Protein AF-A0ABC8XY54-F1 (afdb_monomer)

Foldseek 3Di:
DDDDDDPPPPPPDDPDQAEEEEEVCVDPLNLLLVLVQLVVVNYQYEYEYQDQDDDADDDPSSVSVVVCCVVVSYDYDNADPVDPVSVCVSCVRHPYYHYDDDPDPVVDDPPDDQAEQEAPQQAKAFDAFSVLVSLLVVLLCVLCVDPVLCVLPPPDDADGTQVDIDRPNVLSVLLCVLLVHDRHDYHYDHNVPLQVVQVVLVVVCVVCVVVVDDRDPHRHNVVSVVSPHHHDDDRVCSCVSRVRHRDAHPNNSSNVVSVVVVVVVVVVVVVVD

Nearest PDB structures (foldseek):
  3qvo-assembly1_A  TM=8.429E-01  e=2.919E-03  Shigella flexneri 2a str. 2457T
  3klp-assembly1_X-2  TM=6.939E-01  e=6.408E-03  Homo sapiens
  3qp9-assembly4_D  TM=6.831E-01  e=3.702E-02  Streptomyces venezuelae
  3qp9-assembly3_C  TM=3.274E-01  e=2.424E-02  Streptomyces venezuelae
  4efk-assembly2_A-2  TM=2.075E-01  e=1.400E-01  Mycobacterium tuberculosis

Secondary structure (DSSP, 8-state):
------------PPPP-EEEEEETTTSHHHHHHHHHHHHHSSEEEEEEESSSS----SSHHHHHHHHHHHTTSEEEEE--TT-HHHHHHHTTT-SEEEE-----GGGS-----SSEEETTS--EE----HHHHHHHHHHHHHHHTSHHHHHHHTT-------S--EEHHHHHHHHHHHTT------EEE-HHHHHHHHHHHHHHHHHHGGGTPPPPSTT-HHHHHHHHS-B----HHHHHHH-----S-HHHHHHHHHHHHHHHHHHHHHHT-

pLDDT: mean 83.04, std 16.7, range [32.28, 97.62]

Solvent-accessible surface area (backbone atoms only — not comparable to full-atom values): 16154 Å² total; per-residue (Å²): 143,82,90,79,86,82,82,82,74,78,76,79,69,76,77,77,83,39,32,30,34,31,33,28,26,83,41,84,63,32,38,55,38,53,39,52,44,53,71,67,69,62,39,30,40,35,40,23,26,70,54,88,63,91,82,79,64,93,52,71,56,38,51,54,47,52,54,25,47,74,73,61,44,26,45,82,44,63,32,49,84,90,37,66,70,43,39,54,64,70,47,64,86,45,78,43,76,49,84,57,59,69,83,77,73,78,86,56,84,84,80,80,79,84,68,64,39,54,32,90,65,75,26,35,30,60,61,62,46,64,66,41,53,38,48,45,52,52,28,46,51,59,30,52,73,34,75,69,36,25,74,74,46,59,98,61,89,76,47,83,56,51,86,62,71,38,42,51,61,59,52,56,46,54,55,36,49,76,71,70,45,76,86,71,72,87,45,66,42,51,52,84,60,54,51,59,50,12,49,52,48,50,50,53,38,66,68,40,39,84,74,74,51,78,77,71,82,78,48,34,58,67,50,57,48,63,64,53,46,68,53,71,79,76,35,61,65,29,35,78,66,36,65,46,71,63,81,62,55,71,70,61,44,48,52,54,49,50,53,51,49,52,54,51,54,55,48,56,66,60,75,76,108

Mean predicted aligned error: 9.67 Å

Sequence (273 aa):
MGSQRDDGSVVGGRPETRWCAVTGARGFMARHLVAALLRSGEWRVRVTDLAPAIVLGPGENEALLDDALRDGRAVYASVDICNLDQVTKGFEGVDVVFHTAAADPGKNNFKLHYKFIVGNGKNCDDFVYVENVVHGHIYANRTLSTMEGAKKSGGKAYFITNMEPMNMWDFTHMVQEELGYKRPFKIRIPLLIIKPVSYLVEWGYKVLYRYGIYQPQLLTPARVKYTTLNRTFSCNRAIEELGYKPTVPIMDGLKTTVESYIRLKNKVFLTER

Radius of gyration: 24.13 Å; Cα contacts (8 Å, |Δi|>4): 350; chains: 1; bounding box: 52×51×102 Å

Structure (mmCIF, N/CA/C/O backbone):
data_AF-A0ABC8XY54-F1
#
_entry.id   AF-A0ABC8XY54-F1
#
loop_
_atom_site.group_PDB
_atom_site.id
_atom_site.type_symbol
_atom_site.label_atom_id
_atom_site.label_alt_id
_atom_site.label_comp_id
_atom_site.label_asym_id
_atom_site.label_entity_id
_atom_site.label_seq_id
_atom_site.pdbx_PDB_ins_code
_atom_site.Cartn_x
_atom_site.Cartn_y
_atom_site.Cartn_z
_atom_site.occupancy
_atom_site.B_iso_or_equiv
_atom_site.auth_seq_id
_atom_site.auth_comp_id
_atom_site.auth_asym_id
_atom_site.auth_atom_id
_atom_site.pdbx_PDB_model_num
ATOM 1 N N . MET A 1 1 ? -6.842 14.067 64.815 1.00 41.16 1 MET A N 1
ATOM 2 C CA . MET A 1 1 ? -6.951 12.657 64.386 1.00 41.16 1 MET A CA 1
ATOM 3 C C . MET A 1 1 ? -8.258 12.505 63.633 1.00 41.16 1 MET A C 1
ATOM 5 O O . MET A 1 1 ? -9.307 12.467 64.255 1.00 41.16 1 MET A O 1
ATOM 9 N N . GLY A 1 2 ? -8.195 12.525 62.307 1.00 32.28 2 GLY A N 1
ATOM 10 C CA . GLY A 1 2 ? -9.342 12.335 61.424 1.00 32.28 2 GLY A CA 1
ATOM 11 C C . GLY A 1 2 ? -8.815 11.679 60.161 1.00 32.28 2 GLY A C 1
ATOM 12 O O . GLY A 1 2 ? -8.154 12.326 59.359 1.00 32.28 2 GLY A O 1
ATOM 13 N N . SER A 1 3 ? -8.986 10.365 60.083 1.00 40.97 3 SER A N 1
ATOM 14 C CA . SER A 1 3 ? -8.616 9.542 58.941 1.00 40.97 3 SER A CA 1
ATOM 15 C C . SER A 1 3 ? -9.720 9.651 57.895 1.00 40.97 3 SER A C 1
ATOM 17 O O . SER A 1 3 ? -10.856 9.287 58.178 1.00 40.97 3 SER A O 1
ATOM 19 N N . GLN A 1 4 ? -9.376 10.108 56.694 1.00 35.12 4 GLN A N 1
ATOM 20 C CA . GLN A 1 4 ? -10.126 9.802 55.480 1.00 35.12 4 GLN A CA 1
ATOM 21 C C . GLN A 1 4 ? -9.122 9.309 54.441 1.00 35.12 4 GLN A C 1
ATOM 23 O O . GLN A 1 4 ? -8.235 10.038 54.002 1.00 35.12 4 GLN A O 1
ATOM 28 N N . ARG A 1 5 ? -9.214 8.008 54.163 1.00 38.91 5 ARG A N 1
ATOM 29 C CA . ARG A 1 5 ? -8.672 7.372 52.970 1.00 38.91 5 ARG A CA 1
ATOM 30 C C . ARG A 1 5 ? -9.760 7.518 51.912 1.00 38.91 5 ARG A C 1
ATOM 32 O O . ARG A 1 5 ? -10.863 7.047 52.159 1.00 38.91 5 ARG A O 1
ATOM 39 N N . ASP A 1 6 ? -9.436 8.147 50.794 1.00 34.12 6 ASP A N 1
ATOM 40 C CA . ASP A 1 6 ? -10.184 8.000 49.546 1.00 34.12 6 ASP A CA 1
ATOM 41 C C . ASP A 1 6 ? -9.225 7.341 48.553 1.00 34.12 6 ASP A C 1
ATOM 43 O O . ASP A 1 6 ? -8.332 7.980 47.990 1.00 34.12 6 ASP A O 1
ATOM 47 N N . ASP A 1 7 ? -9.351 6.023 48.414 1.00 33.59 7 ASP A N 1
ATOM 48 C CA . ASP A 1 7 ? -8.690 5.228 47.390 1.00 33.59 7 ASP A CA 1
ATOM 49 C C . ASP A 1 7 ? -9.578 5.176 46.142 1.00 33.59 7 ASP A C 1
ATOM 51 O O . ASP A 1 7 ? -10.237 4.190 45.821 1.00 33.59 7 ASP A O 1
ATOM 55 N N . GLY A 1 8 ? -9.559 6.263 45.373 1.00 32.34 8 GLY A N 1
ATOM 56 C CA . GLY A 1 8 ? -10.095 6.278 44.013 1.00 32.34 8 GLY A CA 1
ATOM 57 C C . GLY A 1 8 ? -9.268 5.388 43.081 1.00 32.34 8 GLY A C 1
ATOM 58 O O . GLY A 1 8 ? -8.504 5.880 42.252 1.00 32.34 8 GLY A O 1
ATOM 59 N N . SER A 1 9 ? -9.395 4.070 43.226 1.00 32.28 9 SER A N 1
ATOM 60 C CA . SER A 1 9 ? -8.892 3.088 42.276 1.00 32.28 9 SER A CA 1
ATOM 61 C C . SER A 1 9 ? -9.710 3.205 40.989 1.00 32.28 9 SER A C 1
ATOM 63 O O . SER A 1 9 ? -10.831 2.717 40.865 1.00 32.28 9 SER A O 1
ATOM 65 N N . VAL A 1 10 ? -9.146 3.912 40.011 1.00 37.28 10 VAL A N 1
ATOM 66 C CA . VAL A 1 10 ? -9.627 3.899 38.630 1.00 37.28 10 VAL A CA 1
ATOM 67 C C . VAL A 1 10 ? -9.439 2.475 38.117 1.00 37.28 10 VAL A C 1
ATOM 69 O O . VAL A 1 10 ? -8.347 2.073 37.716 1.00 37.28 10 VAL A O 1
ATOM 72 N N . VAL A 1 11 ? -10.508 1.685 38.186 1.00 39.94 11 VAL A N 1
ATOM 73 C CA . VAL A 1 11 ? -10.598 0.378 37.541 1.00 39.94 11 VAL A CA 1
ATOM 74 C C . VAL A 1 11 ? -10.454 0.623 36.042 1.00 39.94 11 VAL A C 1
ATOM 76 O O . VAL A 1 11 ? -11.380 1.088 35.379 1.00 39.94 11 VAL A O 1
ATOM 79 N N . GLY A 1 12 ? -9.258 0.356 35.517 1.00 39.31 12 GLY A N 1
ATOM 80 C CA . GLY A 1 12 ? -8.984 0.336 34.088 1.00 39.31 12 GLY A CA 1
ATOM 81 C C . GLY A 1 12 ? -9.813 -0.761 33.430 1.00 39.31 12 GLY A C 1
ATOM 82 O O . GLY A 1 12 ? -9.381 -1.910 33.349 1.00 39.31 12 GLY A O 1
ATOM 83 N N . GLY A 1 13 ? -11.021 -0.411 32.984 1.00 35.88 13 GLY A N 1
ATOM 84 C CA . GLY A 1 13 ? -11.799 -1.247 32.083 1.00 35.88 13 GLY A CA 1
ATOM 85 C C . GLY A 1 13 ? -10.955 -1.546 30.849 1.00 35.88 13 GLY A C 1
ATOM 86 O O . GLY A 1 13 ? -10.335 -0.642 30.284 1.00 35.88 13 GLY A O 1
ATOM 87 N N . ARG A 1 14 ? -10.891 -2.821 30.443 1.00 44.47 14 ARG A N 1
ATOM 88 C CA . ARG A 1 14 ? -10.336 -3.175 29.131 1.00 44.47 14 ARG A CA 1
ATOM 89 C C . ARG A 1 14 ? -11.038 -2.294 28.091 1.00 44.47 14 ARG A C 1
ATOM 91 O O . ARG A 1 14 ? -12.268 -2.248 28.135 1.00 44.47 14 ARG A O 1
ATOM 98 N N . PRO A 1 15 ? -10.307 -1.598 27.203 1.00 54.59 15 PRO A N 1
ATOM 99 C CA . PRO A 1 15 ? -10.948 -0.812 26.159 1.00 54.59 15 PRO A CA 1
ATOM 100 C C . PRO A 1 15 ? -11.929 -1.710 25.400 1.00 54.59 15 PRO A C 1
ATOM 102 O O . PRO A 1 15 ? -11.600 -2.860 25.086 1.00 54.59 15 PRO A O 1
ATOM 105 N N . GLU A 1 16 ? -13.148 -1.209 25.177 1.00 64.25 16 GLU A N 1
ATOM 106 C CA . GLU A 1 16 ? -14.155 -1.914 24.387 1.00 64.25 16 GLU A CA 1
ATOM 107 C C . GLU A 1 16 ? -13.534 -2.351 23.062 1.00 64.25 16 GLU A C 1
ATOM 109 O O . GLU A 1 16 ? -12.797 -1.605 22.415 1.00 64.25 16 GLU A O 1
ATOM 114 N N . THR A 1 17 ? -13.764 -3.607 22.691 1.00 72.81 17 THR A N 1
ATOM 115 C CA . THR A 1 17 ? -13.124 -4.174 21.511 1.00 72.81 17 THR A CA 1
ATOM 116 C C . THR A 1 17 ? -13.727 -3.555 20.254 1.00 72.81 17 THR A C 1
ATOM 118 O O . THR A 1 17 ? -14.899 -3.786 19.965 1.00 72.81 17 THR A O 1
ATOM 121 N N . ARG A 1 18 ? -12.926 -2.791 19.504 1.00 91.81 18 ARG A N 1
ATOM 122 C CA . ARG A 1 18 ? -13.369 -2.063 18.308 1.00 91.81 18 ARG A CA 1
ATOM 123 C C . ARG A 1 18 ? -13.281 -2.935 17.063 1.00 91.81 18 ARG A C 1
ATOM 125 O O . ARG A 1 18 ? -12.351 -3.736 16.919 1.00 91.81 18 ARG A O 1
ATOM 132 N N . TRP A 1 19 ? -14.227 -2.763 16.148 1.00 96.00 19 TRP A N 1
ATOM 133 C CA . TRP A 1 19 ? -14.242 -3.472 14.871 1.00 96.00 19 TRP A CA 1
ATOM 134 C C . TRP A 1 19 ? -13.784 -2.551 13.749 1.00 96.00 19 TRP A C 1
ATOM 136 O O . TRP A 1 19 ? -14.306 -1.453 13.575 1.00 96.00 19 TRP A O 1
ATOM 146 N N . CYS A 1 20 ? -12.846 -3.019 12.930 1.00 97.12 20 CYS A N 1
ATOM 147 C CA . CYS A 1 20 ? -12.530 -2.384 11.657 1.00 97.12 20 CYS A CA 1
ATOM 148 C C . CYS A 1 20 ? -12.846 -3.318 10.490 1.00 97.12 20 CYS A C 1
ATOM 150 O O . CYS A 1 20 ? -12.769 -4.538 10.622 1.00 97.12 20 CYS A O 1
ATOM 152 N N . ALA A 1 21 ? -13.185 -2.754 9.335 1.00 97.44 21 ALA A N 1
ATOM 153 C CA . ALA A 1 21 ? -13.269 -3.489 8.081 1.00 97.44 21 ALA A CA 1
ATOM 154 C C . ALA A 1 21 ? -12.102 -3.103 7.177 1.00 97.44 21 ALA A C 1
ATOM 156 O O . ALA A 1 21 ? -11.765 -1.928 7.050 1.00 97.44 21 ALA A O 1
ATOM 157 N N . VAL A 1 22 ? -11.507 -4.087 6.511 1.00 97.62 22 VAL A N 1
ATOM 158 C CA . VAL A 1 22 ? -10.520 -3.861 5.450 1.00 97.62 22 VAL A CA 1
ATOM 159 C C . VAL A 1 22 ? -11.128 -4.368 4.150 1.00 97.62 22 VAL A C 1
ATOM 161 O O . VAL A 1 22 ? -11.528 -5.528 4.082 1.00 97.62 22 VAL A O 1
ATOM 164 N N . THR A 1 23 ? -11.227 -3.515 3.130 1.00 95.81 23 THR A N 1
ATOM 165 C CA . THR A 1 23 ? -11.743 -3.904 1.797 1.00 95.81 23 THR A CA 1
ATOM 166 C C . THR A 1 23 ? -10.609 -4.264 0.858 1.00 95.81 23 THR A C 1
ATOM 168 O O . THR A 1 23 ? -9.557 -3.628 0.909 1.00 95.81 23 THR A O 1
ATOM 171 N N . GLY A 1 24 ? -10.808 -5.272 0.004 1.00 90.56 24 GLY A N 1
ATOM 172 C CA . GLY A 1 24 ? -9.721 -5.837 -0.802 1.00 90.56 24 GLY A CA 1
ATOM 173 C C . GLY A 1 24 ? -8.639 -6.452 0.081 1.00 90.56 24 GLY A C 1
ATOM 174 O O . GLY A 1 24 ? -7.453 -6.393 -0.246 1.00 90.56 24 GLY A O 1
ATOM 175 N N . ALA A 1 25 ? -9.043 -6.976 1.243 1.00 92.19 25 ALA A N 1
ATOM 176 C CA . ALA A 1 25 ? -8.159 -7.378 2.330 1.00 92.19 25 ALA A CA 1
ATOM 177 C C . ALA A 1 25 ? -7.159 -8.481 1.951 1.00 92.19 25 ALA A C 1
ATOM 179 O O . ALA A 1 25 ? -6.172 -8.691 2.660 1.00 92.19 25 ALA A O 1
ATOM 180 N N . ARG A 1 26 ? -7.385 -9.186 0.837 1.00 90.94 26 ARG A N 1
ATOM 181 C CA . ARG A 1 26 ? -6.488 -10.230 0.322 1.00 90.94 26 ARG A CA 1
ATOM 182 C C . ARG A 1 26 ? -5.465 -9.712 -0.690 1.00 90.94 26 ARG A C 1
ATOM 184 O O . ARG A 1 26 ? -4.558 -10.455 -1.084 1.00 90.94 26 ARG A O 1
ATOM 191 N N . GLY A 1 27 ? -5.544 -8.431 -1.052 1.00 87.25 27 GLY A N 1
ATOM 192 C CA . GLY A 1 27 ? -4.545 -7.742 -1.862 1.00 87.25 27 GLY A CA 1
ATOM 193 C C . GLY A 1 27 ? -3.140 -7.766 -1.245 1.00 87.25 27 GLY A C 1
ATOM 194 O O . GLY A 1 27 ? -2.942 -8.090 -0.069 1.00 87.25 27 GLY A O 1
ATOM 195 N N . PHE A 1 28 ? -2.136 -7.421 -2.057 1.00 87.69 28 PHE A N 1
ATOM 196 C CA . PHE A 1 28 ? -0.731 -7.442 -1.635 1.00 87.69 28 PHE A CA 1
ATOM 197 C C . PHE A 1 28 ? -0.466 -6.535 -0.430 1.00 87.69 28 PHE A C 1
ATOM 199 O O . PHE A 1 28 ? 0.067 -7.005 0.560 1.00 87.69 28 PHE A O 1
ATOM 206 N N . MET A 1 29 ? -0.856 -5.259 -0.475 1.00 90.69 29 MET A N 1
ATOM 207 C CA . MET A 1 29 ? -0.645 -4.342 0.655 1.00 90.69 29 MET A CA 1
ATOM 208 C C . MET A 1 29 ? -1.611 -4.634 1.811 1.00 90.69 29 MET A C 1
ATOM 210 O O . MET A 1 29 ? -1.218 -4.647 2.977 1.00 90.69 29 MET A O 1
ATOM 214 N N . ALA A 1 30 ? -2.862 -4.951 1.478 1.00 92.75 30 ALA A N 1
ATOM 215 C CA . ALA A 1 30 ? -3.942 -5.113 2.440 1.00 92.75 30 ALA A CA 1
ATOM 216 C C . ALA A 1 30 ? -3.697 -6.238 3.459 1.00 92.75 30 ALA A C 1
ATOM 218 O O . ALA A 1 30 ? -3.995 -6.065 4.637 1.00 92.75 30 ALA A O 1
ATOM 219 N N . ARG A 1 31 ? -3.069 -7.354 3.061 1.00 93.00 31 ARG A N 1
ATOM 220 C CA . ARG A 1 31 ? -2.717 -8.433 4.006 1.00 93.00 31 ARG A CA 1
ATOM 221 C C . ARG A 1 31 ? -1.720 -7.987 5.081 1.00 93.00 31 ARG A C 1
ATOM 223 O O . ARG A 1 31 ? -1.791 -8.461 6.211 1.00 93.00 31 ARG A O 1
ATOM 230 N N . HIS A 1 32 ? -0.801 -7.074 4.746 1.00 94.88 32 HIS A N 1
ATOM 231 C CA . HIS A 1 32 ? 0.129 -6.503 5.724 1.00 94.88 32 HIS A CA 1
ATOM 232 C C . HIS A 1 32 ? -0.609 -5.547 6.665 1.00 94.88 32 HIS A C 1
ATOM 234 O O . HIS A 1 32 ? -0.333 -5.551 7.862 1.00 94.88 32 HIS A O 1
ATOM 240 N N . LEU A 1 33 ? -1.586 -4.791 6.149 1.00 96.69 33 LEU A N 1
ATOM 241 C CA . LEU A 1 33 ? -2.450 -3.943 6.970 1.00 96.69 33 LEU A CA 1
ATOM 242 C C . LEU A 1 33 ? -3.289 -4.772 7.952 1.00 96.69 33 LEU A C 1
ATOM 244 O O . LEU A 1 33 ? -3.280 -4.483 9.143 1.00 96.69 33 LEU A O 1
ATOM 248 N N . VAL A 1 34 ? -3.947 -5.838 7.483 1.00 96.88 34 VAL A N 1
ATOM 249 C CA . VAL A 1 34 ? -4.706 -6.771 8.338 1.00 96.88 34 VAL A CA 1
ATOM 250 C C . VAL A 1 34 ? -3.809 -7.364 9.423 1.00 96.88 34 VAL A C 1
ATOM 252 O O . VAL A 1 34 ? -4.175 -7.343 10.595 1.00 96.88 34 VAL A O 1
ATOM 255 N N . ALA A 1 35 ? -2.613 -7.840 9.061 1.00 96.19 35 ALA A N 1
ATOM 256 C CA . ALA A 1 35 ? -1.665 -8.383 10.029 1.00 96.19 35 ALA A CA 1
ATOM 257 C C . ALA A 1 35 ? -1.243 -7.340 11.078 1.00 96.19 35 ALA A C 1
ATOM 259 O O . ALA A 1 35 ? -1.184 -7.659 12.263 1.00 96.19 35 ALA A O 1
ATOM 260 N N . ALA A 1 36 ? -0.983 -6.095 10.672 1.00 95.94 36 ALA A N 1
ATOM 261 C CA . ALA A 1 36 ? -0.617 -5.025 11.597 1.00 95.94 36 ALA A CA 1
ATOM 262 C C . ALA A 1 36 ? -1.769 -4.642 12.545 1.00 95.94 36 ALA A C 1
ATOM 264 O O . ALA A 1 36 ? -1.536 -4.473 13.741 1.00 95.94 36 ALA A O 1
ATOM 265 N N . LEU A 1 37 ? -3.007 -4.577 12.040 1.00 96.38 37 LEU A N 1
ATOM 266 C CA . LEU A 1 37 ? -4.207 -4.322 12.848 1.00 96.38 37 LEU A CA 1
ATOM 267 C C . LEU A 1 37 ? -4.463 -5.446 13.864 1.00 96.38 37 LEU A C 1
ATOM 269 O O . LEU A 1 37 ? -4.787 -5.170 15.013 1.00 96.38 37 LEU A O 1
ATOM 273 N N . LEU A 1 38 ? -4.266 -6.708 13.472 1.00 96.00 38 LEU A N 1
ATOM 274 C CA . LEU A 1 38 ? -4.388 -7.850 14.385 1.00 96.00 38 LEU A CA 1
ATOM 275 C C . LEU A 1 38 ? -3.279 -7.867 15.445 1.00 96.00 38 LEU A C 1
ATOM 277 O O . LEU A 1 38 ? -3.548 -8.182 16.603 1.00 96.00 38 LEU A O 1
ATOM 281 N N . ARG A 1 39 ? -2.038 -7.528 15.067 1.00 95.00 39 ARG A N 1
ATOM 282 C CA . ARG A 1 39 ? -0.891 -7.471 15.991 1.00 95.00 39 ARG A CA 1
ATOM 283 C C . ARG A 1 39 ? -1.009 -6.360 17.025 1.00 95.00 39 ARG A C 1
ATOM 285 O O . ARG A 1 39 ? -0.456 -6.518 18.107 1.00 95.00 39 ARG A O 1
ATOM 292 N N . SER A 1 40 ? -1.701 -5.259 16.721 1.00 92.94 40 SER A N 1
ATOM 293 C CA . SER A 1 40 ? -1.880 -4.188 17.708 1.00 92.94 40 SER A CA 1
ATOM 294 C C . SER A 1 40 ? -2.741 -4.628 18.895 1.00 92.94 40 SER A C 1
ATOM 296 O O . SER A 1 40 ? -2.634 -4.046 19.968 1.00 92.94 40 SER A O 1
ATOM 298 N N . GLY A 1 41 ? -3.597 -5.642 18.712 1.00 91.62 41 GLY A N 1
ATOM 299 C CA . GLY A 1 41 ? -4.540 -6.112 19.730 1.00 91.62 41 GLY A CA 1
ATOM 300 C C . GLY A 1 41 ? -5.699 -5.147 20.006 1.00 91.62 41 GLY A C 1
ATOM 301 O O . GLY A 1 41 ? -6.588 -5.473 20.786 1.00 91.62 41 GLY A O 1
ATOM 302 N N . GLU A 1 42 ? -5.715 -3.980 19.358 1.00 91.00 42 GLU A N 1
ATOM 303 C CA . GLU A 1 42 ? -6.760 -2.960 19.507 1.00 91.00 42 GLU A CA 1
ATOM 304 C C . GLU A 1 42 ? -8.009 -3.281 18.675 1.00 91.00 42 GLU A C 1
ATOM 306 O O . GLU A 1 42 ? -9.107 -2.834 19.005 1.00 91.00 42 GLU A O 1
ATOM 311 N N . TRP A 1 43 ? -7.838 -4.046 17.592 1.00 95.12 43 TRP A N 1
ATOM 312 C CA . TRP A 1 43 ? -8.863 -4.265 16.578 1.00 95.12 43 TRP A CA 1
ATOM 313 C C . TRP A 1 43 ? -9.275 -5.728 16.471 1.00 95.12 43 TRP A C 1
ATOM 315 O O . TRP A 1 43 ? -8.436 -6.628 16.381 1.00 95.12 43 TRP A O 1
ATOM 325 N N . ARG A 1 44 ? -10.585 -5.946 16.347 1.00 96.75 44 ARG A N 1
ATOM 326 C CA . ARG A 1 44 ? -11.117 -7.087 15.598 1.00 96.75 44 ARG A CA 1
ATOM 327 C C . ARG A 1 44 ? -11.289 -6.688 14.139 1.00 96.75 44 ARG A C 1
ATOM 329 O O . ARG A 1 44 ? -11.732 -5.579 13.844 1.00 96.75 44 ARG A O 1
ATOM 336 N N . VAL A 1 45 ? -10.930 -7.585 13.225 1.00 97.19 45 VAL A N 1
ATOM 337 C CA . VAL A 1 45 ? -10.804 -7.252 11.801 1.00 97.19 45 VAL A CA 1
ATOM 338 C C . VAL A 1 45 ? -11.826 -8.009 10.963 1.00 97.19 45 VAL A C 1
ATOM 340 O O . VAL A 1 45 ? -11.804 -9.235 10.867 1.00 97.19 45 VAL A O 1
ATOM 343 N N . ARG A 1 46 ? -12.695 -7.272 10.278 1.00 97.00 46 ARG A N 1
ATOM 344 C CA . ARG A 1 46 ? -13.554 -7.806 9.227 1.00 97.00 46 ARG A CA 1
ATOM 345 C C . ARG A 1 46 ? -12.802 -7.773 7.897 1.00 97.00 46 ARG A C 1
ATOM 347 O O . ARG A 1 46 ? -12.562 -6.716 7.311 1.00 97.00 46 ARG A O 1
ATOM 354 N N . VAL A 1 47 ? -12.382 -8.947 7.446 1.00 96.62 47 VAL A N 1
ATOM 355 C CA . VAL A 1 47 ? -11.637 -9.158 6.203 1.00 96.62 47 VAL A CA 1
ATOM 356 C C . VAL A 1 47 ? -12.650 -9.228 5.069 1.00 96.62 47 VAL A C 1
ATOM 358 O O . VAL A 1 47 ? -13.338 -10.237 4.925 1.00 96.62 47 VAL A O 1
ATOM 361 N N . THR A 1 48 ? -12.761 -8.152 4.289 1.00 94.94 48 THR A N 1
ATOM 362 C CA . THR A 1 48 ? -13.751 -8.048 3.209 1.00 94.94 48 THR A CA 1
ATOM 363 C C . THR A 1 48 ? -13.092 -8.092 1.836 1.00 94.94 48 THR A C 1
ATOM 365 O O . THR A 1 48 ? -12.132 -7.365 1.557 1.00 94.94 48 THR A O 1
ATOM 368 N N . ASP A 1 49 ? -13.578 -8.992 0.988 1.00 91.94 49 ASP A N 1
ATOM 369 C CA . ASP A 1 49 ? -13.066 -9.216 -0.364 1.00 91.94 49 ASP A CA 1
ATOM 370 C C . ASP A 1 49 ? -14.179 -9.750 -1.281 1.00 91.94 49 ASP A C 1
ATOM 372 O O . ASP A 1 49 ? -15.234 -10.147 -0.796 1.00 91.94 49 ASP A O 1
ATOM 376 N N . LEU A 1 50 ? -13.948 -9.768 -2.595 1.00 88.19 50 LEU A N 1
ATOM 377 C CA . LEU A 1 50 ? -14.943 -10.210 -3.580 1.00 88.19 50 LEU A CA 1
ATOM 378 C C . LEU A 1 50 ? -15.073 -11.740 -3.640 1.00 88.19 50 LEU A C 1
ATOM 380 O O . LEU A 1 50 ? -16.105 -12.263 -4.054 1.00 88.19 50 LEU A O 1
ATOM 384 N N . ALA A 1 51 ? -14.010 -12.465 -3.284 1.00 86.94 51 ALA A N 1
ATOM 385 C CA . ALA A 1 51 ? -14.012 -13.921 -3.342 1.00 86.94 51 ALA A CA 1
ATOM 386 C C . ALA A 1 51 ? -15.059 -14.521 -2.375 1.00 86.94 51 ALA A C 1
ATOM 388 O O . ALA A 1 51 ? -15.241 -14.022 -1.269 1.00 86.94 51 ALA A O 1
ATOM 389 N N . PRO A 1 52 ? -15.727 -15.628 -2.747 1.00 86.50 52 PRO A N 1
ATOM 390 C CA . PRO A 1 52 ? -16.770 -16.224 -1.910 1.00 86.50 52 PRO A CA 1
ATOM 391 C C . PRO A 1 52 ? -16.214 -16.877 -0.637 1.00 86.50 52 PRO A C 1
ATOM 393 O O . PRO A 1 52 ? -16.932 -17.035 0.347 1.00 86.50 52 PRO A O 1
ATOM 396 N N . ALA A 1 53 ? -14.939 -17.268 -0.651 1.00 88.00 53 ALA A N 1
ATOM 397 C CA . ALA A 1 53 ? -14.253 -17.879 0.473 1.00 88.00 53 ALA A CA 1
ATOM 398 C C . ALA A 1 53 ? -12.804 -17.401 0.532 1.00 88.00 53 ALA A C 1
ATOM 400 O O . ALA A 1 53 ? -12.172 -17.127 -0.494 1.00 88.00 53 ALA A O 1
ATOM 401 N N . ILE A 1 54 ? -12.267 -17.343 1.749 1.00 88.06 54 ILE A N 1
ATOM 402 C CA . ILE A 1 54 ? -10.875 -16.985 1.954 1.00 88.06 54 ILE A CA 1
ATOM 403 C C . ILE A 1 54 ? -9.961 -18.146 1.564 1.00 88.06 54 ILE A C 1
ATOM 405 O O . ILE A 1 54 ? -10.129 -19.276 2.013 1.00 88.06 54 ILE A O 1
ATOM 409 N N . VAL A 1 55 ? -8.957 -17.843 0.746 1.00 85.12 55 VAL A N 1
ATOM 410 C CA . VAL A 1 55 ? -7.844 -18.751 0.469 1.00 85.12 55 VAL A CA 1
ATOM 411 C C . VAL A 1 55 ? -6.604 -18.181 1.142 1.00 85.12 55 VAL A C 1
ATOM 413 O O . VAL A 1 55 ? -6.152 -17.072 0.820 1.00 85.12 55 VAL A O 1
ATOM 416 N N . LEU A 1 56 ? -6.081 -18.927 2.111 1.00 86.06 56 LEU A N 1
ATOM 417 C CA . LEU A 1 56 ? -4.863 -18.583 2.833 1.00 86.06 56 LEU A CA 1
ATOM 418 C C . LEU A 1 56 ? -3.665 -19.226 2.138 1.00 86.06 56 LEU A C 1
ATOM 420 O O . LEU A 1 56 ? -3.677 -20.407 1.792 1.00 86.06 56 LEU A O 1
ATOM 424 N N . GLY A 1 57 ? -2.642 -18.413 1.894 1.00 78.06 57 GLY A N 1
ATOM 425 C CA . GLY A 1 57 ? -1.374 -18.875 1.343 1.00 78.06 57 GLY A CA 1
ATOM 426 C C . GLY A 1 57 ? -0.375 -19.239 2.444 1.00 78.06 57 GLY A C 1
ATOM 427 O O . GLY A 1 57 ? -0.666 -19.116 3.631 1.00 78.06 57 GLY A O 1
ATOM 428 N N . PRO A 1 58 ? 0.848 -19.642 2.076 1.00 72.69 58 PRO A N 1
ATOM 429 C CA . PRO A 1 58 ? 1.920 -19.808 3.045 1.00 72.69 58 PRO A CA 1
ATOM 430 C C . PRO A 1 58 ? 2.469 -18.445 3.501 1.00 72.69 58 PRO A C 1
ATOM 432 O O . PRO A 1 58 ? 2.752 -17.575 2.677 1.00 72.69 58 PRO A O 1
ATOM 435 N N . GLY A 1 59 ? 2.729 -18.283 4.800 1.00 77.81 59 GLY A N 1
ATOM 436 C CA . GLY A 1 59 ? 3.421 -17.110 5.347 1.00 77.81 59 GLY A CA 1
ATOM 437 C C . GLY A 1 59 ? 2.978 -16.762 6.764 1.00 77.81 59 GLY A C 1
ATOM 438 O O . GLY A 1 59 ? 1.896 -17.143 7.190 1.00 77.81 59 GLY A O 1
ATOM 439 N N . GLU A 1 60 ? 3.801 -16.010 7.492 1.00 78.81 60 GLU A N 1
ATOM 440 C CA . GLU A 1 60 ? 3.514 -15.629 8.886 1.00 78.81 60 GLU A CA 1
ATOM 441 C C . GLU A 1 60 ? 2.260 -14.762 9.016 1.00 78.81 60 GLU A C 1
ATOM 443 O O . GLU A 1 60 ? 1.454 -14.975 9.913 1.00 78.81 60 GLU A O 1
ATOM 448 N N . ASN A 1 61 ? 2.053 -13.820 8.090 1.00 86.31 61 ASN A N 1
ATOM 449 C CA . ASN A 1 61 ? 0.837 -13.002 8.066 1.00 86.31 61 ASN A CA 1
ATOM 450 C C . ASN A 1 61 ? -0.421 -13.851 7.811 1.00 86.31 61 ASN A C 1
ATOM 452 O O . ASN A 1 61 ? -1.489 -13.523 8.314 1.00 86.31 61 ASN A O 1
ATOM 456 N N . GLU A 1 62 ? -0.295 -14.935 7.042 1.00 88.38 62 GLU A N 1
ATOM 457 C CA . GLU A 1 62 ? -1.407 -15.841 6.737 1.00 88.38 62 GLU A CA 1
ATOM 458 C C . GLU A 1 62 ? -1.707 -16.765 7.919 1.00 88.38 62 GLU A C 1
ATOM 460 O O . GLU A 1 62 ? -2.871 -16.946 8.252 1.00 88.38 62 GLU A O 1
ATOM 465 N N . ALA A 1 63 ? -0.673 -17.272 8.603 1.00 89.94 63 ALA A N 1
ATOM 466 C CA . ALA A 1 63 ? -0.829 -18.039 9.840 1.00 89.94 63 ALA A CA 1
ATOM 467 C C . ALA A 1 63 ? -1.491 -17.198 10.943 1.00 89.94 63 ALA A C 1
ATOM 469 O O . ALA A 1 63 ? -2.456 -17.634 11.558 1.00 89.94 63 ALA A O 1
ATOM 470 N N . LEU A 1 64 ? -1.048 -15.946 11.114 1.00 94.12 64 LEU A N 1
ATOM 471 C CA . LEU A 1 64 ? -1.669 -15.005 12.048 1.00 94.12 64 LEU A CA 1
ATOM 472 C C . LEU A 1 64 ? -3.155 -14.775 11.738 1.00 94.12 64 LEU A C 1
ATOM 474 O O . LEU A 1 64 ? -3.964 -14.649 12.659 1.00 94.12 64 LEU A O 1
ATOM 478 N N . LEU A 1 65 ? -3.505 -14.671 10.453 1.00 94.69 65 LEU A N 1
ATOM 479 C CA . LEU A 1 65 ? -4.893 -14.510 10.042 1.00 94.69 65 LEU A CA 1
ATOM 480 C C . LEU A 1 65 ? -5.700 -15.797 10.256 1.00 94.69 65 LEU A C 1
ATOM 482 O O . LEU A 1 65 ? -6.839 -15.696 10.697 1.00 94.69 65 LEU A O 1
ATOM 486 N N . ASP A 1 66 ? -5.131 -16.977 9.994 1.00 94.75 66 ASP A N 1
ATOM 487 C CA . ASP A 1 66 ? -5.781 -18.265 10.284 1.00 94.75 66 ASP A CA 1
ATOM 488 C C . ASP A 1 66 ? -6.126 -18.380 11.773 1.00 94.75 66 ASP A C 1
ATOM 490 O O . ASP A 1 66 ? -7.278 -18.628 12.131 1.00 94.75 66 ASP A O 1
ATOM 494 N N . ASP A 1 67 ? -5.158 -18.090 12.647 1.00 94.88 67 ASP A N 1
ATOM 495 C CA . ASP A 1 67 ? -5.360 -18.089 14.097 1.00 94.88 67 ASP A CA 1
ATOM 496 C C . ASP A 1 67 ? -6.449 -17.089 14.506 1.00 94.88 67 ASP A C 1
ATOM 498 O O . ASP A 1 67 ? -7.336 -17.415 15.296 1.00 94.88 67 ASP A O 1
ATOM 502 N N . ALA A 1 68 ? -6.425 -15.883 13.925 1.00 96.06 68 ALA A N 1
ATOM 503 C CA . ALA A 1 68 ? -7.418 -14.847 14.195 1.00 96.06 68 ALA A CA 1
ATOM 504 C C . ALA A 1 68 ? -8.830 -15.220 13.719 1.00 96.06 68 ALA A C 1
ATOM 506 O O . ALA A 1 68 ? -9.818 -14.819 14.332 1.00 96.06 68 ALA A O 1
ATOM 507 N N . LEU A 1 69 ? -8.953 -15.966 12.620 1.00 96.19 69 LEU A N 1
ATOM 508 C CA . LEU A 1 69 ? -10.242 -16.464 12.140 1.00 96.19 69 LEU A CA 1
ATOM 509 C C . LEU A 1 69 ? -10.790 -17.554 13.068 1.00 96.19 69 LEU A C 1
ATOM 511 O O . LEU A 1 69 ? -11.990 -17.582 13.333 1.00 96.19 69 LEU A O 1
ATOM 515 N N . ARG A 1 70 ? -9.919 -18.423 13.597 1.00 95.56 70 ARG A N 1
ATOM 516 C CA . ARG A 1 70 ? -10.302 -19.505 14.521 1.00 95.56 70 ARG A CA 1
ATOM 517 C C . ARG A 1 70 ? -10.739 -18.992 15.890 1.00 95.56 70 ARG A C 1
ATOM 519 O O . ARG A 1 70 ? -11.682 -19.533 16.459 1.00 95.56 70 ARG A O 1
ATOM 526 N N . ASP A 1 71 ? -10.070 -17.969 16.417 1.00 94.81 71 ASP A N 1
ATOM 527 C CA . ASP A 1 71 ? -10.377 -17.392 17.735 1.00 94.81 71 ASP A CA 1
ATOM 528 C C . ASP A 1 71 ? -11.360 -16.202 17.691 1.00 94.81 71 ASP A C 1
ATOM 530 O O . ASP A 1 71 ? -11.717 -15.630 18.726 1.00 94.81 71 ASP A O 1
ATOM 534 N N . GLY A 1 72 ? -11.829 -15.838 16.493 1.00 94.19 72 GLY A N 1
ATOM 535 C CA . GLY A 1 72 ? -12.829 -14.795 16.274 1.00 94.19 72 GLY A CA 1
ATOM 536 C C . GLY A 1 72 ? -12.300 -13.363 16.395 1.00 94.19 72 GLY A C 1
ATOM 537 O O . GLY A 1 72 ? -13.100 -12.420 16.460 1.00 94.19 72 GLY A O 1
ATOM 538 N N . ARG A 1 73 ? -10.977 -13.151 16.436 1.00 95.81 73 ARG A N 1
ATOM 539 C CA . ARG A 1 73 ? -10.378 -11.813 16.259 1.00 95.81 73 ARG A CA 1
ATOM 540 C C . ARG A 1 73 ? -10.527 -11.293 14.831 1.00 95.81 73 ARG A C 1
ATOM 542 O O . ARG A 1 73 ? -10.528 -10.081 14.629 1.00 95.81 73 ARG A O 1
ATOM 549 N N . ALA A 1 74 ? -10.678 -12.180 13.854 1.00 96.94 74 ALA A N 1
ATOM 550 C CA . ALA A 1 74 ? -10.988 -11.844 12.476 1.00 96.94 74 ALA A CA 1
ATOM 551 C C . ALA A 1 74 ? -12.256 -12.559 12.004 1.00 96.94 74 ALA A C 1
ATOM 553 O O . ALA A 1 74 ? -12.546 -13.680 12.414 1.00 96.94 74 ALA A O 1
ATOM 554 N N . VAL A 1 75 ? -12.997 -11.919 11.101 1.00 95.81 75 VAL A N 1
ATOM 555 C CA . VAL A 1 75 ? -14.141 -12.527 10.406 1.00 95.81 75 VAL A CA 1
ATOM 556 C C . VAL A 1 75 ? -14.019 -12.228 8.924 1.00 95.81 75 VAL A C 1
ATOM 558 O O . VAL A 1 75 ? -13.847 -11.074 8.534 1.00 95.81 75 VAL A O 1
ATOM 561 N N . TYR A 1 76 ? -14.113 -13.263 8.094 1.00 96.00 76 TYR A N 1
ATOM 562 C CA . TYR A 1 76 ? -14.163 -13.098 6.649 1.00 96.00 76 TYR A CA 1
ATOM 563 C C . TYR A 1 76 ? -15.590 -12.806 6.184 1.00 96.00 76 TYR A C 1
ATOM 565 O O . TYR A 1 76 ? -16.528 -13.482 6.606 1.00 96.00 76 TYR A O 1
ATOM 573 N N . ALA A 1 77 ? -15.750 -11.834 5.291 1.00 93.50 77 ALA A N 1
ATOM 574 C CA . ALA A 1 77 ? -17.017 -11.562 4.628 1.00 93.50 77 ALA A CA 1
ATOM 575 C C . ALA A 1 77 ? -16.790 -11.312 3.133 1.00 93.50 77 ALA A C 1
ATOM 577 O O . ALA A 1 77 ? -16.060 -10.399 2.748 1.00 93.50 77 ALA A O 1
ATOM 578 N N . SER A 1 78 ? -17.447 -12.114 2.294 1.00 94.62 78 SER A N 1
ATOM 579 C CA . SER A 1 78 ? -17.530 -11.851 0.857 1.00 94.62 78 SER A CA 1
ATOM 580 C C . SER A 1 78 ? -18.426 -10.632 0.642 1.00 94.62 78 SER A C 1
ATOM 582 O O . SER A 1 78 ? -19.618 -10.690 0.947 1.00 94.62 78 SER A O 1
ATOM 584 N N . VAL A 1 79 ? -17.858 -9.534 0.150 1.00 92.75 79 VAL A N 1
ATOM 585 C CA . VAL A 1 79 ? -18.563 -8.265 -0.067 1.00 92.75 79 VAL A CA 1
ATOM 586 C C . VAL A 1 79 ? -18.115 -7.672 -1.395 1.00 92.75 79 VAL A C 1
ATOM 588 O O . VAL A 1 79 ? -16.951 -7.302 -1.566 1.00 92.75 79 VAL A O 1
ATOM 591 N N . ASP A 1 80 ? -19.060 -7.527 -2.319 1.00 89.56 80 ASP A N 1
ATOM 592 C CA . ASP A 1 80 ? -18.897 -6.640 -3.463 1.00 89.56 80 ASP A CA 1
ATOM 593 C C . ASP A 1 80 ? -19.105 -5.190 -3.007 1.00 89.56 80 ASP A C 1
ATOM 595 O O . ASP A 1 80 ? -20.215 -4.778 -2.674 1.00 89.56 80 ASP A O 1
ATOM 599 N N . ILE A 1 81 ? -18.029 -4.402 -3.003 1.00 90.00 81 ILE A N 1
ATOM 600 C CA . ILE A 1 81 ? -18.065 -2.983 -2.618 1.00 90.00 81 ILE A CA 1
ATOM 601 C C . ILE A 1 81 ? -18.906 -2.114 -3.565 1.00 90.00 81 ILE A C 1
ATOM 603 O O . ILE A 1 81 ? -19.247 -0.985 -3.215 1.00 90.00 81 ILE A O 1
ATOM 607 N N . CYS A 1 82 ? -19.236 -2.617 -4.757 1.00 88.00 82 CYS A N 1
ATOM 608 C CA . CYS A 1 82 ? -20.150 -1.966 -5.690 1.00 88.00 82 CYS A CA 1
ATOM 609 C C . CYS A 1 82 ? -21.626 -2.279 -5.386 1.00 88.00 82 CYS A C 1
ATOM 611 O O . CYS A 1 82 ? -22.508 -1.670 -5.994 1.00 88.00 82 CYS A O 1
ATOM 613 N N . ASN A 1 83 ? -21.912 -3.191 -4.451 1.00 92.25 83 ASN A N 1
ATOM 614 C CA . ASN A 1 83 ? -23.259 -3.562 -4.038 1.00 92.25 83 ASN A CA 1
ATOM 615 C C . ASN A 1 83 ? -23.590 -2.962 -2.660 1.00 92.25 83 ASN A C 1
ATOM 617 O O . ASN A 1 83 ? -23.048 -3.381 -1.637 1.00 92.25 83 ASN A O 1
ATOM 621 N N . LEU A 1 84 ? -24.511 -1.992 -2.630 1.00 92.75 84 LEU A N 1
ATOM 622 C CA . LEU A 1 84 ? -24.856 -1.251 -1.413 1.00 92.75 84 LEU A CA 1
ATOM 623 C C . LEU A 1 84 ? -25.385 -2.155 -0.292 1.00 92.75 84 LEU A C 1
ATOM 625 O O . LEU A 1 84 ? -24.947 -2.010 0.843 1.00 92.75 84 LEU A O 1
ATOM 629 N N . ASP A 1 85 ? -26.256 -3.115 -0.599 1.00 94.19 85 ASP A N 1
ATOM 630 C CA . ASP A 1 85 ? -26.845 -4.000 0.414 1.00 94.19 85 ASP A CA 1
ATOM 631 C C . ASP A 1 85 ? -25.779 -4.878 1.081 1.00 94.19 85 ASP A C 1
ATOM 633 O O . ASP A 1 85 ? -25.771 -5.062 2.303 1.00 94.19 85 ASP A O 1
ATOM 637 N N . GLN A 1 86 ? -24.838 -5.391 0.280 1.00 92.62 86 GLN A N 1
ATOM 638 C CA . GLN A 1 86 ? -23.709 -6.163 0.796 1.00 92.62 86 GLN A CA 1
ATOM 639 C C . GLN A 1 86 ? -22.775 -5.304 1.645 1.00 92.62 86 GLN A C 1
ATOM 641 O O . GLN A 1 86 ? -22.298 -5.784 2.670 1.00 92.62 86 GLN A O 1
ATOM 646 N N . VAL A 1 87 ? -22.533 -4.048 1.261 1.00 93.75 87 VAL A N 1
ATOM 647 C CA . VAL A 1 87 ? -21.715 -3.110 2.042 1.00 93.75 87 VAL A CA 1
ATOM 648 C C . VAL A 1 87 ? -22.396 -2.752 3.361 1.00 93.75 87 VAL A C 1
ATOM 650 O O . VAL A 1 87 ? -21.760 -2.833 4.409 1.00 93.75 87 VAL A O 1
ATOM 653 N N . THR A 1 88 ? -23.688 -2.419 3.341 1.00 93.69 88 THR A N 1
ATOM 654 C CA . THR A 1 88 ? -24.451 -2.055 4.541 1.00 93.69 88 THR A CA 1
ATOM 655 C C . THR A 1 88 ? -24.449 -3.189 5.559 1.00 93.69 88 THR A C 1
ATOM 657 O O . THR A 1 88 ? -24.084 -2.976 6.713 1.00 93.69 88 THR A O 1
ATOM 660 N N . LYS A 1 89 ? -24.770 -4.414 5.128 1.00 92.75 89 LYS A N 1
ATOM 661 C CA . LYS A 1 89 ? -24.715 -5.595 6.000 1.00 92.75 89 LYS A CA 1
ATOM 662 C C . LYS A 1 89 ? -23.278 -5.937 6.395 1.00 92.75 89 LYS A C 1
ATOM 664 O O . LYS A 1 89 ? -22.985 -6.253 7.545 1.00 92.75 89 LYS A O 1
ATOM 669 N N . GLY A 1 90 ? -22.369 -5.869 5.429 1.00 90.25 90 GLY A N 1
ATOM 670 C CA . GLY A 1 90 ? -20.967 -6.214 5.584 1.00 90.25 90 GLY A CA 1
ATOM 671 C C . GLY A 1 90 ? -20.221 -5.290 6.534 1.00 90.25 90 GLY A C 1
ATOM 672 O O . GLY A 1 90 ? -19.242 -5.740 7.117 1.00 90.25 90 GLY A O 1
ATOM 673 N N . PHE A 1 91 ? -20.655 -4.044 6.744 1.00 95.50 91 PHE A N 1
ATOM 674 C CA . PHE A 1 91 ? -20.009 -3.068 7.637 1.00 95.50 91 PHE A CA 1
ATOM 675 C C . PHE A 1 91 ? -20.834 -2.740 8.890 1.00 95.50 91 PHE A C 1
ATOM 677 O O . PHE A 1 91 ? -20.455 -1.864 9.663 1.00 95.50 91 PHE A O 1
ATOM 684 N N . GLU A 1 92 ? -21.917 -3.469 9.156 1.00 94.06 92 GLU A N 1
ATOM 685 C CA . GLU A 1 92 ? -22.697 -3.284 10.381 1.00 94.06 92 GLU A CA 1
ATOM 686 C C . GLU A 1 92 ? -21.824 -3.489 11.634 1.00 94.06 92 GLU A C 1
ATOM 688 O O . GLU A 1 92 ? -21.109 -4.493 11.753 1.00 94.06 92 GLU A O 1
ATOM 693 N N . GLY A 1 93 ? -21.849 -2.517 12.551 1.00 93.12 93 GLY A N 1
ATOM 694 C CA . GLY A 1 93 ? -21.053 -2.531 13.783 1.00 93.12 93 GLY A CA 1
ATOM 695 C C . GLY A 1 93 ? -19.549 -2.288 13.597 1.00 93.12 93 GLY A C 1
ATOM 696 O O . GLY A 1 93 ? -18.785 -2.575 14.511 1.00 93.12 93 GLY A O 1
ATOM 697 N N . VAL A 1 94 ? -19.110 -1.808 12.428 1.00 95.44 94 VAL A N 1
ATOM 698 C CA . VAL A 1 94 ? -17.712 -1.426 12.170 1.00 95.44 94 VAL A CA 1
ATOM 699 C C . VAL A 1 94 ? -17.495 0.048 12.509 1.00 95.44 94 VAL A C 1
ATOM 701 O O . VAL A 1 94 ? -18.201 0.915 12.002 1.00 95.44 94 VAL A O 1
ATOM 704 N N . ASP A 1 95 ? -16.468 0.333 13.307 1.00 94.75 95 ASP A N 1
ATOM 705 C CA . ASP A 1 95 ? -16.066 1.691 13.678 1.00 94.75 95 ASP A CA 1
ATOM 706 C C . ASP A 1 95 ? -15.270 2.391 12.569 1.00 94.75 95 ASP A C 1
ATOM 708 O O . ASP A 1 95 ? -15.389 3.599 12.368 1.00 94.75 95 ASP A O 1
ATOM 712 N N . VAL A 1 96 ? -14.396 1.642 11.885 1.00 96.19 96 VAL A N 1
ATOM 713 C CA . VAL A 1 96 ? -13.438 2.182 10.907 1.00 96.19 96 VAL A CA 1
ATOM 714 C C . VAL A 1 96 ? -13.329 1.275 9.690 1.00 96.19 96 VAL A C 1
ATOM 716 O O . VAL A 1 96 ? -13.129 0.069 9.814 1.00 96.19 96 VAL A O 1
ATOM 719 N N . VAL A 1 97 ? -13.376 1.866 8.496 1.00 96.88 97 VAL A N 1
ATOM 720 C CA . VAL A 1 97 ? -13.146 1.156 7.233 1.00 96.88 97 VAL A CA 1
ATOM 721 C C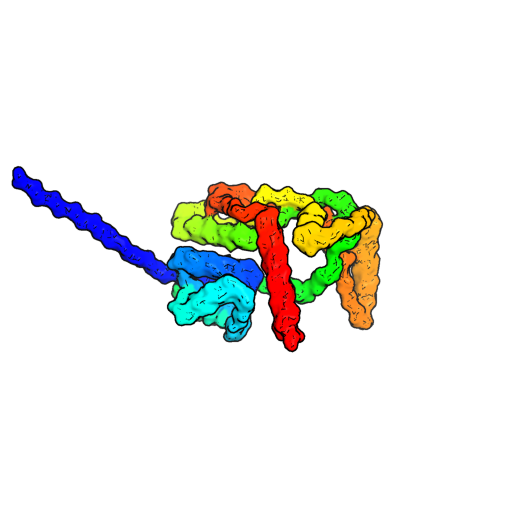 . VAL A 1 97 ? -11.815 1.591 6.625 1.00 96.88 97 VAL A C 1
ATOM 723 O O . VAL A 1 97 ? -11.631 2.751 6.260 1.00 96.88 97 VAL A O 1
ATOM 726 N N . PHE A 1 98 ? -10.898 0.643 6.454 1.00 96.75 98 PHE A N 1
ATOM 727 C CA . PHE A 1 98 ? -9.695 0.805 5.648 1.00 96.75 98 PHE A CA 1
ATOM 728 C C . PHE A 1 98 ? -9.989 0.365 4.213 1.00 96.75 98 PHE A C 1
ATOM 730 O O . PHE A 1 98 ? -10.150 -0.824 3.910 1.00 96.75 98 PHE A O 1
ATOM 737 N N . HIS A 1 99 ? -10.082 1.337 3.309 1.00 95.38 99 HIS A N 1
ATOM 738 C CA . HIS A 1 99 ? -10.388 1.056 1.916 1.00 95.38 99 HIS A CA 1
ATOM 739 C C . HIS A 1 99 ? -9.122 0.777 1.098 1.00 95.38 99 HIS A C 1
ATOM 741 O O . HIS A 1 99 ? -8.333 1.686 0.857 1.00 95.38 99 HIS A O 1
ATOM 747 N N . THR A 1 100 ? -8.925 -0.474 0.671 1.00 91.19 100 THR A N 1
ATOM 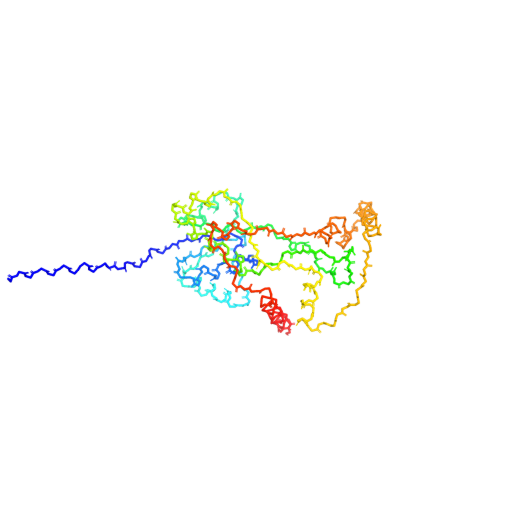748 C CA . THR A 1 100 ? -7.771 -0.877 -0.158 1.00 91.19 100 THR A CA 1
ATOM 749 C C . THR A 1 100 ? -8.166 -1.694 -1.388 1.00 91.19 100 THR A C 1
ATOM 751 O O . THR A 1 100 ? -7.302 -2.131 -2.149 1.00 91.19 100 THR A O 1
ATOM 754 N N . ALA A 1 101 ? -9.469 -1.890 -1.600 1.00 84.69 101 ALA A N 1
ATOM 755 C CA . ALA A 1 101 ? -9.988 -2.561 -2.776 1.00 84.69 101 ALA A CA 1
ATOM 756 C C . ALA A 1 101 ? -9.693 -1.736 -4.030 1.00 84.69 101 ALA A C 1
ATOM 758 O O . ALA A 1 101 ? -10.066 -0.572 -4.145 1.00 84.69 101 ALA A O 1
ATOM 759 N N . ALA A 1 102 ? -9.032 -2.370 -4.987 1.00 80.31 102 ALA A N 1
ATOM 760 C CA . ALA A 1 102 ? -8.778 -1.825 -6.306 1.00 80.31 102 ALA A CA 1
ATOM 761 C C . ALA A 1 102 ? -8.888 -2.957 -7.328 1.00 80.31 102 ALA A C 1
ATOM 763 O O . ALA A 1 102 ? -8.712 -4.129 -6.991 1.00 80.31 102 ALA A O 1
ATOM 764 N N . ALA A 1 103 ? -9.165 -2.611 -8.584 1.00 71.25 103 ALA A N 1
ATOM 765 C CA . ALA A 1 103 ? -9.126 -3.586 -9.667 1.00 71.25 103 ALA A CA 1
ATOM 766 C C . ALA A 1 103 ? -7.718 -4.192 -9.775 1.00 71.25 103 ALA A C 1
ATOM 768 O O . ALA A 1 103 ? -6.735 -3.452 -9.764 1.00 71.25 103 ALA A O 1
ATOM 769 N N . ASP A 1 104 ? -7.626 -5.519 -9.899 1.00 58.06 104 ASP A N 1
ATOM 770 C CA . ASP A 1 104 ? -6.349 -6.225 -10.009 1.00 58.06 104 ASP A CA 1
ATOM 771 C C . ASP A 1 104 ? -5.596 -5.804 -11.292 1.00 58.06 104 ASP A C 1
ATOM 773 O O . ASP A 1 104 ? -6.039 -6.116 -12.407 1.00 58.06 104 ASP A O 1
ATOM 777 N N . PRO A 1 105 ? -4.445 -5.112 -11.182 1.00 52.66 105 PRO A N 1
ATOM 778 C CA . PRO A 1 105 ? -3.629 -4.762 -12.340 1.00 52.66 105 PRO A CA 1
ATOM 779 C C . PRO A 1 105 ? -2.875 -5.976 -12.925 1.00 52.66 105 PRO A C 1
ATOM 781 O O . PRO A 1 105 ? -2.263 -5.857 -13.991 1.00 52.66 105 PRO A O 1
ATOM 784 N N . GLY A 1 106 ? -2.933 -7.143 -12.268 1.00 51.31 106 GLY A N 1
ATOM 785 C CA . GLY A 1 106 ? -2.314 -8.421 -12.637 1.00 51.31 106 GLY A CA 1
ATOM 786 C C . GLY A 1 106 ? -2.772 -9.025 -13.968 1.00 51.31 106 GLY A C 1
ATOM 787 O O . GLY A 1 106 ? -2.154 -9.971 -14.451 1.00 51.31 106 GLY A O 1
ATOM 788 N N . LYS A 1 107 ? -3.759 -8.427 -14.651 1.00 45.59 107 LYS A N 1
ATOM 789 C CA . LYS A 1 107 ? -4.046 -8.718 -16.070 1.00 45.59 107 LYS A CA 1
ATOM 790 C C . LYS A 1 107 ? -2.958 -8.236 -17.046 1.00 45.59 107 LYS A C 1
ATOM 792 O O . LYS A 1 107 ? -3.083 -8.462 -18.247 1.00 45.59 107 LYS A O 1
ATOM 797 N N . ASN A 1 108 ? -1.876 -7.619 -16.566 1.00 41.38 108 ASN A N 1
ATOM 798 C CA . ASN A 1 108 ? -0.738 -7.230 -17.396 1.00 41.38 108 ASN A CA 1
ATOM 799 C C . ASN A 1 108 ? 0.505 -8.092 -17.108 1.00 41.38 108 ASN A C 1
ATOM 801 O O . ASN A 1 108 ? 1.139 -7.979 -16.065 1.00 41.38 108 ASN A O 1
ATOM 805 N N . ASN A 1 109 ? 0.878 -8.939 -18.072 1.00 40.38 109 ASN A N 1
ATOM 806 C CA . ASN A 1 109 ? 2.091 -9.763 -18.053 1.00 40.38 109 ASN A CA 1
ATOM 807 C C . ASN A 1 109 ? 3.392 -8.924 -18.031 1.00 40.38 109 ASN A C 1
ATOM 809 O O . ASN A 1 109 ? 3.926 -8.545 -19.071 1.00 40.38 109 ASN A O 1
ATOM 813 N N . PHE A 1 110 ? 3.988 -8.726 -16.852 1.00 45.50 110 PHE A N 1
ATOM 814 C CA . PHE A 1 110 ? 5.267 -8.016 -16.657 1.00 45.50 110 PHE A CA 1
ATOM 815 C C . PHE A 1 110 ? 6.531 -8.811 -17.055 1.00 45.50 110 PHE A C 1
ATOM 817 O O . PHE A 1 110 ? 7.578 -8.690 -16.418 1.00 45.50 110 PHE A O 1
ATOM 824 N N . LYS A 1 111 ? 6.490 -9.631 -18.112 1.00 40.31 111 LYS A N 1
ATOM 825 C CA . LYS A 1 111 ? 7.718 -10.265 -18.620 1.00 40.31 111 LYS A CA 1
ATOM 826 C C . LYS A 1 111 ? 8.458 -9.301 -19.561 1.00 40.31 111 LYS A C 1
ATOM 828 O O . LYS A 1 111 ? 7.906 -8.875 -20.569 1.00 40.31 111 LYS A O 1
ATOM 833 N N . LEU A 1 112 ? 9.730 -9.056 -19.220 1.00 44.31 112 LEU A N 1
ATOM 834 C CA . LEU A 1 112 ? 10.779 -8.259 -19.892 1.00 44.31 112 LEU A CA 1
ATOM 835 C C . LEU A 1 112 ? 10.865 -6.755 -19.560 1.00 44.31 112 LEU A C 1
ATOM 837 O O . LEU A 1 112 ? 10.473 -5.921 -20.362 1.00 44.31 112 LEU A O 1
ATOM 841 N N . HIS A 1 113 ? 11.548 -6.383 -18.468 1.00 50.97 113 HIS A N 1
ATOM 842 C CA . HIS A 1 113 ? 11.832 -4.963 -18.155 1.00 50.97 113 HIS A CA 1
ATOM 843 C C . HIS A 1 113 ? 13.306 -4.608 -17.921 1.00 50.97 113 HIS A C 1
ATOM 845 O O . HIS A 1 113 ? 13.612 -3.449 -17.674 1.00 50.97 113 HIS A O 1
ATOM 851 N N . TYR A 1 114 ? 14.245 -5.551 -18.038 1.00 53.56 114 TYR A N 1
ATOM 852 C CA . TYR A 1 114 ? 15.552 -5.386 -17.374 1.00 53.56 114 TYR A CA 1
ATOM 853 C C . TYR A 1 114 ? 16.781 -5.241 -18.284 1.00 53.56 114 TYR A C 1
ATOM 855 O O . TYR A 1 114 ? 17.898 -5.208 -17.777 1.00 53.56 114 TYR A O 1
ATOM 863 N N . LYS A 1 115 ? 16.619 -5.162 -19.615 1.00 57.09 115 LYS A N 1
ATOM 864 C CA . LYS A 1 115 ? 17.768 -5.145 -20.551 1.00 57.09 115 LYS A CA 1
ATOM 865 C C . LYS A 1 115 ? 18.132 -3.776 -21.141 1.00 57.09 115 LYS A C 1
ATOM 867 O O . LYS A 1 115 ? 19.237 -3.639 -21.654 1.00 57.09 115 LYS A O 1
ATOM 872 N N . PHE A 1 116 ? 17.253 -2.773 -21.078 1.00 67.31 116 PHE A N 1
ATOM 873 C CA . PHE A 1 116 ? 17.462 -1.486 -21.757 1.00 67.31 116 PHE A CA 1
ATOM 874 C C . PHE A 1 116 ? 17.182 -0.305 -20.832 1.00 67.31 116 PHE A C 1
ATOM 876 O O . PHE A 1 116 ? 16.164 -0.302 -20.147 1.00 67.31 116 PHE A O 1
ATOM 883 N N . ILE A 1 117 ? 18.047 0.713 -20.878 1.00 73.69 117 ILE A N 1
ATOM 884 C CA . ILE A 1 117 ? 17.832 2.014 -20.235 1.00 73.69 117 ILE A CA 1
ATOM 885 C C . ILE A 1 117 ? 17.201 2.950 -21.265 1.00 73.69 117 ILE A C 1
ATOM 887 O O . ILE A 1 117 ? 17.807 3.249 -22.297 1.00 73.69 117 ILE A O 1
ATOM 891 N N . VAL A 1 118 ? 15.987 3.422 -20.991 1.00 75.62 118 VAL A N 1
ATOM 892 C CA . VAL A 1 118 ? 15.266 4.347 -21.876 1.00 75.62 118 VAL A CA 1
ATOM 893 C C . VAL A 1 118 ? 15.592 5.790 -21.487 1.00 75.62 118 VAL A C 1
ATOM 895 O O . VAL A 1 118 ? 15.424 6.192 -20.339 1.00 75.62 118 VAL A O 1
ATOM 898 N N . GLY A 1 119 ? 16.044 6.588 -22.454 1.00 78.12 119 GLY A N 1
ATOM 899 C CA . GLY A 1 119 ? 16.399 7.990 -22.248 1.00 78.12 119 GLY A CA 1
ATOM 900 C C . GLY A 1 119 ? 17.768 8.197 -21.601 1.00 78.12 119 GLY A C 1
ATOM 901 O O . GLY A 1 119 ? 18.719 7.471 -21.880 1.00 78.12 119 GLY A O 1
ATOM 902 N N . ASN A 1 120 ? 17.892 9.245 -20.781 1.00 77.62 120 ASN A N 1
ATOM 903 C CA . ASN A 1 120 ? 19.170 9.626 -20.165 1.00 77.62 120 ASN A CA 1
ATOM 904 C C . ASN A 1 120 ? 19.519 8.796 -18.914 1.00 77.62 120 ASN A C 1
ATOM 906 O O . ASN A 1 120 ? 20.628 8.925 -18.398 1.00 77.62 120 ASN A O 1
ATOM 910 N N . GLY A 1 121 ? 18.588 7.961 -18.437 1.00 80.06 121 GLY A N 1
ATOM 911 C CA . GLY A 1 121 ? 18.760 7.117 -17.258 1.00 80.06 121 GLY A CA 1
ATOM 912 C C . GLY A 1 121 ? 18.890 7.881 -15.940 1.00 80.06 121 GLY A C 1
ATOM 913 O O . GLY A 1 121 ? 19.394 7.320 -14.976 1.00 80.06 121 GLY A O 1
ATOM 914 N N . LYS A 1 122 ? 18.495 9.158 -15.888 1.00 83.44 122 LYS A N 1
ATOM 915 C CA . LYS A 1 122 ? 18.586 10.010 -14.689 1.00 83.44 122 LYS A CA 1
ATOM 916 C C . LYS A 1 122 ? 17.245 10.175 -13.965 1.00 83.44 122 LYS A C 1
ATOM 918 O O . LYS A 1 122 ? 17.130 11.059 -13.123 1.00 83.44 122 LYS A O 1
ATOM 923 N N . ASN A 1 123 ? 16.238 9.375 -14.312 1.00 86.38 123 ASN A N 1
ATOM 924 C CA . ASN A 1 123 ? 14.914 9.494 -13.720 1.00 86.38 123 ASN A CA 1
ATOM 925 C C . ASN A 1 123 ? 14.924 9.077 -12.242 1.00 86.38 123 ASN A C 1
ATOM 927 O O . ASN A 1 123 ? 15.409 7.999 -11.892 1.00 86.38 123 ASN A O 1
ATOM 931 N N . CYS A 1 124 ? 14.402 9.966 -11.400 1.00 89.44 124 CYS A N 1
ATOM 932 C CA . CYS A 1 124 ? 14.317 9.805 -9.952 1.00 89.44 124 CYS A CA 1
ATOM 933 C C . CYS A 1 124 ? 12.884 9.439 -9.555 1.00 89.44 124 CYS A C 1
ATOM 935 O O . CYS A 1 124 ? 11.955 10.156 -9.932 1.00 89.44 124 CYS A O 1
ATOM 937 N N . ASP A 1 125 ? 12.720 8.350 -8.811 1.00 90.44 125 ASP A N 1
ATOM 938 C CA . ASP A 1 125 ? 11.428 7.807 -8.396 1.00 90.44 125 ASP A CA 1
ATOM 939 C C . ASP A 1 125 ? 11.411 7.565 -6.877 1.00 90.44 125 ASP A C 1
ATOM 941 O O . ASP A 1 125 ? 12.434 7.234 -6.269 1.00 90.44 125 ASP A O 1
ATOM 945 N N . ASP A 1 126 ? 10.230 7.699 -6.270 1.00 91.81 126 ASP A N 1
ATOM 946 C CA . ASP A 1 126 ? 9.982 7.219 -4.911 1.00 91.81 126 ASP A CA 1
ATOM 947 C C . ASP A 1 126 ? 9.648 5.724 -4.916 1.00 91.81 126 ASP A C 1
ATOM 949 O O . ASP A 1 126 ? 8.716 5.270 -5.586 1.00 91.81 126 ASP A O 1
ATOM 953 N N . PHE A 1 127 ? 10.372 4.967 -4.096 1.00 92.94 127 PHE A N 1
ATOM 954 C CA . PHE A 1 127 ? 10.042 3.587 -3.757 1.00 92.94 127 PHE A CA 1
ATOM 955 C C . PHE A 1 127 ? 9.588 3.550 -2.308 1.00 92.94 127 PHE A C 1
ATOM 957 O O . PHE A 1 127 ? 10.222 4.151 -1.447 1.00 92.94 127 PHE A O 1
ATOM 964 N N . VAL A 1 128 ? 8.483 2.863 -2.032 1.00 94.56 128 VAL A N 1
ATOM 965 C CA . VAL A 1 128 ? 7.940 2.763 -0.678 1.00 94.56 128 VAL A CA 1
ATOM 966 C C . VAL A 1 128 ? 7.809 1.304 -0.277 1.00 94.56 128 VAL A C 1
ATOM 968 O O . VAL A 1 128 ? 7.248 0.491 -1.016 1.00 94.56 128 VAL A O 1
ATOM 971 N N . TYR A 1 129 ? 8.350 0.961 0.888 1.00 95.62 129 TYR A N 1
ATOM 972 C CA . TYR A 1 129 ? 8.198 -0.381 1.433 1.00 95.62 129 TYR A CA 1
ATOM 973 C C . TYR A 1 129 ? 6.777 -0.573 1.973 1.00 95.62 129 TYR A C 1
ATOM 975 O O . TYR A 1 129 ? 6.196 0.338 2.565 1.00 95.62 129 TYR A O 1
ATOM 983 N N . VAL A 1 130 ? 6.205 -1.763 1.774 1.00 94.62 130 VAL A N 1
ATOM 984 C CA . VAL A 1 130 ? 4.786 -2.027 2.066 1.00 94.62 130 VAL A CA 1
ATOM 985 C C . VAL A 1 130 ? 4.422 -1.754 3.528 1.00 94.62 130 VAL A C 1
ATOM 987 O O . VAL A 1 130 ? 3.357 -1.205 3.797 1.00 94.62 130 VAL A O 1
ATOM 990 N N . GLU A 1 131 ? 5.314 -2.045 4.475 1.00 94.56 131 GLU A N 1
ATOM 991 C CA . GLU A 1 131 ? 5.059 -1.783 5.897 1.00 94.56 131 GLU A CA 1
ATOM 992 C C . GLU A 1 131 ? 5.034 -0.288 6.221 1.00 94.56 131 GLU A C 1
ATOM 994 O O . GLU A 1 131 ? 4.212 0.142 7.023 1.00 94.56 131 GLU A O 1
ATOM 999 N N . ASN A 1 132 ? 5.827 0.534 5.529 1.00 96.75 132 ASN A N 1
ATOM 1000 C CA . ASN A 1 132 ? 5.745 1.987 5.675 1.00 96.75 132 ASN A CA 1
ATOM 1001 C C . ASN A 1 132 ? 4.398 2.523 5.153 1.00 96.75 132 ASN A C 1
ATOM 1003 O O . ASN A 1 132 ? 3.806 3.412 5.765 1.00 96.75 132 ASN A O 1
ATOM 1007 N N . VAL A 1 133 ? 3.851 1.940 4.076 1.00 96.25 133 VAL A N 1
ATOM 1008 C CA . VAL A 1 133 ? 2.490 2.267 3.602 1.00 96.25 133 VAL A CA 1
ATOM 1009 C C . VAL A 1 133 ? 1.441 1.905 4.655 1.00 96.25 133 VAL A C 1
ATOM 1011 O O . VAL A 1 133 ? 0.537 2.698 4.931 1.00 96.25 133 VAL A O 1
ATOM 1014 N N . VAL A 1 134 ? 1.570 0.728 5.274 1.00 96.44 134 VAL A N 1
ATOM 1015 C CA . VAL A 1 134 ? 0.695 0.277 6.368 1.00 96.44 134 VAL A CA 1
ATOM 1016 C C . VAL A 1 134 ? 0.793 1.214 7.570 1.00 96.44 134 VAL A C 1
ATOM 1018 O O . VAL A 1 134 ? -0.234 1.633 8.100 1.00 96.44 134 VAL A O 1
ATOM 1021 N N . HIS A 1 135 ? 2.004 1.619 7.956 1.00 95.56 135 HIS A N 1
ATOM 1022 C CA . HIS A 1 135 ? 2.214 2.592 9.025 1.00 95.56 135 HIS A CA 1
ATOM 1023 C C . HIS A 1 135 ? 1.500 3.907 8.710 1.00 95.56 135 HIS A C 1
ATOM 1025 O O . HIS A 1 135 ? 0.813 4.438 9.577 1.00 95.56 135 HIS A O 1
ATOM 10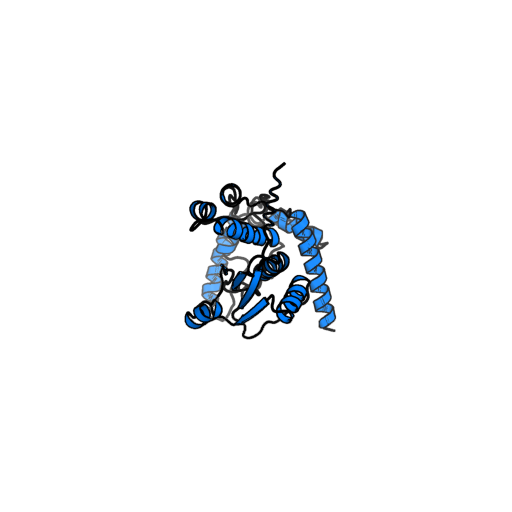31 N N . GLY A 1 136 ? 1.563 4.386 7.463 1.00 96.38 136 GLY A N 1
ATOM 1032 C CA . GLY A 1 136 ? 0.796 5.550 7.012 1.00 96.38 136 GLY A CA 1
ATOM 1033 C C . GLY A 1 136 ? -0.706 5.444 7.310 1.00 96.38 136 GLY A C 1
ATOM 1034 O O . GLY A 1 136 ? -1.290 6.394 7.829 1.00 96.38 136 GLY A O 1
ATOM 1035 N N . HIS A 1 137 ? -1.320 4.279 7.072 1.00 96.62 137 HIS A N 1
ATOM 1036 C CA . HIS A 1 137 ? -2.736 4.041 7.389 1.00 96.62 137 HIS A CA 1
ATOM 1037 C C . HIS A 1 137 ? -3.002 4.038 8.899 1.00 96.62 137 HIS A C 1
ATOM 1039 O O . HIS A 1 137 ? -3.998 4.603 9.351 1.00 96.62 137 HIS A O 1
ATOM 1045 N N . ILE A 1 138 ? -2.107 3.437 9.686 1.00 95.38 138 ILE A N 1
ATOM 1046 C CA . ILE A 1 138 ? -2.225 3.390 11.149 1.00 95.38 138 ILE A CA 1
ATOM 1047 C C . ILE A 1 138 ? -2.108 4.800 11.745 1.00 95.38 138 ILE A C 1
ATOM 1049 O O . ILE A 1 138 ? -2.932 5.176 12.579 1.00 95.38 138 ILE A O 1
ATOM 1053 N N . TYR A 1 139 ? -1.146 5.608 11.286 1.00 95.56 139 TYR A N 1
ATOM 1054 C CA . TYR A 1 139 ? -1.001 7.007 11.703 1.00 95.56 139 TYR A CA 1
ATOM 1055 C C . TYR A 1 139 ? -2.219 7.845 11.310 1.00 95.56 139 TYR A C 1
ATOM 1057 O O . TYR A 1 139 ? -2.734 8.591 12.142 1.00 95.56 139 TYR A O 1
ATOM 1065 N N . ALA A 1 140 ? -2.731 7.680 10.086 1.00 96.25 140 ALA A N 1
ATOM 1066 C CA . ALA A 1 140 ? -3.949 8.356 9.652 1.00 96.25 140 ALA A CA 1
ATOM 1067 C C . ALA A 1 140 ? -5.136 8.009 10.562 1.00 96.25 140 ALA A C 1
ATOM 1069 O O . ALA A 1 140 ? -5.785 8.908 11.092 1.00 96.25 140 ALA A O 1
ATOM 1070 N N . ASN A 1 141 ? -5.372 6.721 10.822 1.00 95.00 141 ASN A N 1
ATOM 1071 C CA . ASN A 1 141 ? -6.436 6.271 11.719 1.00 95.00 141 ASN A CA 1
ATOM 1072 C C . ASN A 1 141 ? -6.278 6.827 13.143 1.00 95.00 141 ASN A C 1
ATOM 1074 O O . ASN A 1 141 ? -7.245 7.311 13.733 1.00 95.00 141 ASN A O 1
ATOM 1078 N N . ARG A 1 142 ? -5.060 6.798 13.694 1.00 93.88 142 ARG A N 1
ATOM 1079 C CA . ARG A 1 142 ? -4.782 7.308 15.041 1.00 93.88 142 ARG A CA 1
ATOM 1080 C C . ARG A 1 142 ? -5.085 8.800 15.154 1.00 93.88 142 ARG A C 1
ATOM 1082 O O . ARG A 1 142 ? -5.722 9.215 16.119 1.00 93.88 142 ARG A O 1
ATOM 1089 N N . THR A 1 143 ? -4.679 9.595 14.167 1.00 95.25 143 THR A N 1
ATOM 1090 C CA . THR A 1 143 ? -4.962 11.035 14.143 1.00 95.25 143 THR A CA 1
ATOM 1091 C C . THR A 1 143 ? -6.457 11.302 13.966 1.00 95.25 143 THR A C 1
ATOM 1093 O O . THR A 1 143 ? -7.030 12.083 14.727 1.00 95.25 143 THR A O 1
ATOM 1096 N N . LEU A 1 144 ? -7.113 10.608 13.030 1.00 95.31 144 LEU A N 1
ATOM 1097 C CA . LEU A 1 144 ? -8.551 10.741 12.763 1.00 95.31 144 LEU A CA 1
ATOM 1098 C C . LEU A 1 144 ? -9.433 10.268 13.928 1.00 95.31 144 LEU A C 1
ATOM 1100 O O . LEU A 1 144 ? -10.569 10.713 14.047 1.00 95.31 144 LEU A O 1
ATOM 1104 N N . SER A 1 145 ? -8.915 9.414 14.814 1.00 93.12 145 SER A N 1
ATOM 1105 C CA . SER A 1 145 ? -9.635 8.956 16.012 1.00 93.12 145 SER A CA 1
ATOM 1106 C C . SER A 1 145 ? -9.808 10.047 17.078 1.00 93.12 145 SER A C 1
ATOM 1108 O O . SER A 1 145 ? -10.550 9.851 18.037 1.00 93.12 145 SER A O 1
ATOM 1110 N N . THR A 1 146 ? -9.135 11.194 16.940 1.00 94.88 146 THR A N 1
ATOM 1111 C CA . THR A 1 146 ? -9.269 12.335 17.858 1.00 94.88 146 THR A CA 1
ATOM 1112 C C . THR A 1 146 ? -10.011 13.478 17.176 1.00 94.88 146 THR A C 1
ATOM 1114 O O . THR A 1 146 ? -9.798 13.727 15.995 1.00 94.88 146 THR A O 1
ATOM 1117 N N . MET A 1 147 ? -10.840 14.225 17.910 1.00 93.94 147 MET A N 1
ATOM 1118 C CA . MET A 1 147 ? -11.585 15.357 17.338 1.00 93.94 147 MET A CA 1
ATOM 1119 C C . MET A 1 147 ? -10.651 16.420 16.736 1.00 93.94 147 MET A C 1
ATOM 1121 O O . MET A 1 147 ? -10.864 16.884 15.618 1.00 93.94 147 MET A O 1
ATOM 1125 N N . GLU A 1 148 ? -9.584 16.779 17.449 1.00 94.69 148 GLU A N 1
ATOM 1126 C CA . GLU A 1 148 ? -8.615 17.775 16.977 1.00 94.69 148 GLU A CA 1
ATOM 1127 C C . GLU A 1 148 ? -7.800 17.264 15.784 1.00 94.69 148 GLU A C 1
ATOM 1129 O O . GLU A 1 148 ? -7.617 17.979 14.796 1.00 94.69 148 GLU A O 1
ATOM 1134 N N . GLY A 1 149 ? -7.376 15.997 15.818 1.00 94.31 149 GLY A N 1
ATOM 1135 C CA . GLY A 1 149 ? -6.707 15.370 14.685 1.00 94.31 149 GLY A CA 1
ATOM 1136 C C . GLY A 1 149 ? -7.620 15.247 13.464 1.00 94.31 149 GLY A C 1
ATOM 1137 O O . GLY A 1 149 ? -7.176 15.535 12.354 1.00 94.31 149 GLY A O 1
ATOM 1138 N N . ALA A 1 150 ? -8.902 14.921 13.643 1.00 94.75 150 ALA A N 1
ATOM 1139 C CA . ALA A 1 150 ? -9.897 14.858 12.575 1.00 94.75 150 ALA A CA 1
ATOM 1140 C C . ALA A 1 150 ? -10.173 16.233 11.955 1.00 94.75 150 ALA A C 1
ATOM 1142 O O . ALA A 1 150 ? -10.188 16.349 10.732 1.00 94.75 150 ALA A O 1
ATOM 1143 N N . LYS A 1 151 ? -10.290 17.299 12.758 1.00 95.81 151 LYS A N 1
ATOM 1144 C CA . LYS A 1 151 ? -10.376 18.678 12.238 1.00 95.81 151 LYS A CA 1
ATOM 1145 C C . LYS A 1 151 ? -9.139 19.053 11.422 1.00 95.81 151 LYS A C 1
ATOM 1147 O O . LYS A 1 151 ? -9.250 19.712 10.391 1.00 95.81 151 LYS A O 1
ATOM 1152 N N . LYS A 1 152 ? -7.954 18.629 11.874 1.00 94.31 152 LYS A N 1
ATOM 1153 C CA . LYS A 1 152 ? -6.689 18.921 11.193 1.00 94.31 152 LYS A CA 1
ATOM 1154 C C . LYS A 1 152 ? -6.497 18.094 9.923 1.00 94.31 152 LYS A C 1
ATOM 1156 O O . LYS A 1 152 ? -5.942 18.635 8.976 1.00 94.31 152 LYS A O 1
ATOM 1161 N N . SER A 1 153 ? -6.903 16.825 9.886 1.00 95.38 153 SER A N 1
ATOM 1162 C CA . SER A 1 153 ? -6.506 15.866 8.837 1.00 95.38 153 SER A CA 1
ATOM 1163 C C . SER A 1 153 ? -7.650 15.251 8.019 1.00 95.38 153 SER A C 1
ATOM 1165 O O . SER A 1 153 ? -7.417 14.703 6.942 1.00 95.38 153 SER A O 1
ATOM 1167 N N . GLY A 1 154 ? -8.895 15.364 8.480 1.00 95.25 154 GLY A N 1
ATOM 1168 C CA . GLY A 1 154 ? -10.072 14.821 7.805 1.00 95.25 154 GLY A CA 1
ATOM 1169 C C . GLY A 1 154 ? -10.316 15.456 6.434 1.00 95.25 154 GLY A C 1
ATOM 1170 O O . GLY A 1 154 ? -10.146 16.659 6.251 1.00 95.25 154 GLY A O 1
ATOM 1171 N N . GLY A 1 155 ? -10.705 14.635 5.452 1.00 95.25 155 GLY A N 1
ATOM 1172 C CA . GLY A 1 155 ? -11.019 15.080 4.085 1.00 95.25 155 GLY A CA 1
ATOM 1173 C C . GLY A 1 155 ? -9.806 15.493 3.241 1.00 95.25 155 GLY A C 1
ATOM 1174 O O . GLY A 1 155 ? -9.967 16.068 2.165 1.00 95.25 155 GLY A O 1
ATOM 1175 N N . LYS A 1 156 ? -8.588 15.225 3.716 1.00 95.75 156 LYS A N 1
ATOM 1176 C CA . LYS A 1 156 ? -7.339 15.642 3.075 1.00 95.75 156 LYS A CA 1
ATOM 1177 C C . LYS A 1 156 ? -6.631 14.462 2.407 1.00 95.75 156 LYS A C 1
ATOM 1179 O O . LYS A 1 156 ? -6.730 13.323 2.854 1.00 95.75 156 LYS A O 1
ATOM 1184 N N . ALA A 1 157 ? -5.884 14.756 1.345 1.00 95.88 157 ALA A N 1
ATOM 1185 C CA . ALA A 1 157 ? -5.042 13.786 0.649 1.00 95.88 157 ALA A CA 1
ATOM 1186 C C . ALA A 1 157 ? -3.581 13.883 1.113 1.00 95.88 157 ALA A C 1
ATOM 1188 O O . ALA A 1 157 ? -3.062 14.983 1.337 1.00 95.88 157 ALA A O 1
ATOM 1189 N N . TYR A 1 158 ? -2.919 12.729 1.205 1.00 96.50 158 TYR A N 1
ATOM 1190 C CA . TYR A 1 158 ? -1.550 12.591 1.696 1.00 96.50 158 TYR A CA 1
ATOM 1191 C C . TYR A 1 158 ? -0.735 11.679 0.784 1.00 96.50 158 TYR A C 1
ATOM 1193 O O . TYR A 1 158 ? -1.235 10.663 0.305 1.00 96.50 158 TYR A O 1
ATOM 1201 N N . PHE A 1 159 ? 0.538 12.021 0.594 1.00 96.38 159 PHE A N 1
ATOM 1202 C CA . PHE A 1 159 ? 1.516 11.128 -0.019 1.00 96.38 159 PHE A CA 1
ATOM 1203 C C . PHE A 1 159 ? 2.322 10.431 1.071 1.00 96.38 159 PHE A C 1
ATOM 1205 O O . PHE A 1 159 ? 2.826 11.079 1.989 1.00 96.38 159 PHE A O 1
ATOM 1212 N N . ILE A 1 160 ? 2.455 9.115 0.940 1.00 96.50 160 ILE A N 1
ATOM 1213 C CA . ILE A 1 160 ? 3.276 8.278 1.810 1.00 96.50 160 ILE A CA 1
ATOM 1214 C C . ILE A 1 160 ? 4.479 7.812 0.994 1.00 96.50 160 ILE A C 1
ATOM 1216 O O . ILE A 1 160 ? 4.315 7.159 -0.035 1.00 96.50 160 ILE A O 1
ATOM 1220 N N . THR A 1 161 ? 5.680 8.173 1.438 1.00 95.56 161 THR A N 1
ATOM 1221 C CA . THR A 1 161 ? 6.948 7.805 0.791 1.00 95.56 161 THR A CA 1
ATOM 1222 C C . THR A 1 161 ? 7.938 7.277 1.832 1.00 95.56 161 THR A C 1
ATOM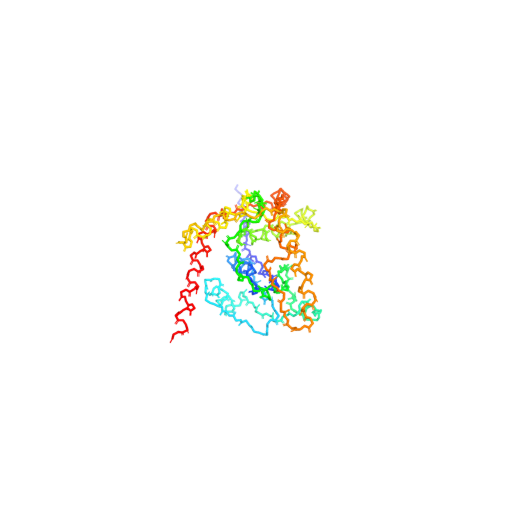 1224 O O . THR A 1 161 ? 7.712 7.411 3.040 1.00 95.56 161 THR A O 1
ATOM 1227 N N . ASN A 1 162 ? 9.040 6.672 1.378 1.00 93.94 162 ASN A N 1
ATOM 1228 C CA . ASN A 1 162 ? 10.161 6.306 2.253 1.00 93.94 162 ASN A CA 1
ATOM 1229 C C . ASN A 1 162 ? 11.080 7.492 2.594 1.00 93.94 162 ASN A C 1
ATOM 1231 O O . ASN A 1 162 ? 11.947 7.341 3.442 1.00 93.94 162 ASN A O 1
ATOM 1235 N N . MET A 1 163 ? 10.900 8.661 1.963 1.00 92.06 163 MET A N 1
ATOM 1236 C CA . MET A 1 163 ? 11.811 9.819 2.063 1.00 92.06 163 MET A CA 1
ATOM 1237 C C . MET A 1 163 ? 13.235 9.557 1.550 1.00 92.06 163 MET A C 1
ATOM 1239 O O . MET A 1 163 ? 14.167 10.284 1.881 1.00 92.06 163 MET A O 1
ATOM 1243 N N . GLU A 1 164 ? 13.393 8.542 0.706 1.00 93.19 164 GLU A N 1
ATOM 1244 C CA . GLU A 1 164 ? 14.666 8.117 0.125 1.00 93.19 164 GLU A CA 1
ATOM 1245 C C . GLU A 1 164 ? 14.537 8.062 -1.413 1.00 93.19 164 GLU A C 1
ATOM 1247 O O . GLU A 1 164 ? 14.658 6.986 -2.005 1.00 93.19 164 GLU A O 1
ATOM 1252 N N . PRO A 1 165 ? 14.223 9.187 -2.093 1.00 92.25 165 PRO A N 1
ATOM 1253 C CA . PRO A 1 165 ? 14.060 9.183 -3.541 1.00 92.25 165 PRO A CA 1
ATOM 1254 C C . PRO A 1 165 ? 15.379 8.786 -4.203 1.00 92.25 165 PRO A C 1
ATOM 1256 O O . PRO A 1 165 ? 16.452 9.277 -3.842 1.00 92.25 165 PRO A O 1
ATOM 1259 N N . MET A 1 166 ? 15.305 7.895 -5.186 1.00 91.25 166 MET A N 1
ATOM 1260 C CA . MET A 1 166 ? 16.496 7.359 -5.834 1.00 91.25 166 MET A CA 1
ATOM 1261 C C . MET A 1 166 ? 16.289 7.144 -7.321 1.00 91.25 166 MET A C 1
ATOM 1263 O O . MET A 1 166 ? 15.176 7.118 -7.847 1.00 91.25 166 MET A O 1
ATOM 1267 N N . ASN A 1 167 ? 17.402 6.990 -8.028 1.00 90.62 167 ASN A N 1
ATOM 1268 C CA . ASN A 1 167 ? 17.357 6.686 -9.440 1.00 90.62 167 ASN A CA 1
ATOM 1269 C C . ASN A 1 167 ? 16.717 5.307 -9.671 1.00 90.62 167 ASN A C 1
ATOM 1271 O O . ASN A 1 167 ? 17.130 4.306 -9.083 1.00 90.62 167 ASN A O 1
ATOM 1275 N N . MET A 1 168 ? 15.735 5.245 -10.568 1.00 86.88 168 MET A N 1
ATOM 1276 C CA . MET A 1 168 ? 14.993 4.016 -10.865 1.00 86.88 168 MET A CA 1
ATOM 1277 C C . MET A 1 168 ? 15.884 2.884 -11.394 1.00 86.88 168 MET A C 1
ATOM 1279 O O . MET A 1 168 ? 15.666 1.714 -11.068 1.00 86.88 168 MET A O 1
ATOM 1283 N N . TRP A 1 169 ? 16.903 3.209 -12.192 1.00 84.12 169 TRP A N 1
ATOM 1284 C CA . TRP A 1 169 ? 17.838 2.215 -12.717 1.00 84.12 169 TRP A CA 1
ATOM 1285 C C . TRP A 1 169 ? 18.783 1.717 -11.636 1.00 84.12 169 TRP A C 1
ATOM 1287 O O . TRP A 1 169 ? 19.040 0.518 -11.586 1.00 84.12 169 TRP A O 1
ATOM 1297 N N . ASP A 1 170 ? 19.241 2.598 -10.744 1.00 87.94 170 ASP A N 1
ATOM 1298 C CA . ASP A 1 170 ? 20.057 2.195 -9.597 1.00 87.94 170 ASP A CA 1
ATOM 1299 C C . ASP A 1 170 ? 19.261 1.278 -8.660 1.00 87.94 170 ASP A C 1
ATOM 1301 O O . ASP A 1 170 ? 19.759 0.215 -8.299 1.00 87.94 170 ASP A O 1
ATOM 1305 N N . PHE A 1 171 ? 17.989 1.586 -8.376 1.00 89.38 171 PHE A N 1
ATOM 1306 C CA . PHE A 1 171 ? 17.097 0.675 -7.646 1.00 89.38 171 PHE A CA 1
ATOM 1307 C C . PHE A 1 171 ? 16.967 -0.686 -8.337 1.00 89.38 171 PHE A C 1
ATOM 1309 O O . PHE A 1 171 ? 17.142 -1.739 -7.724 1.00 89.38 171 PHE A O 1
ATOM 1316 N N . THR A 1 172 ? 16.723 -0.673 -9.647 1.00 84.75 172 THR A N 1
ATOM 1317 C CA . THR A 1 172 ? 16.601 -1.897 -10.448 1.00 84.75 172 THR A CA 1
ATOM 1318 C C . THR A 1 172 ? 17.895 -2.723 -10.430 1.00 84.75 172 THR A C 1
ATOM 1320 O O . THR A 1 172 ? 17.841 -3.953 -10.470 1.00 84.75 172 THR A O 1
ATOM 1323 N N . HIS A 1 173 ? 19.056 -2.068 -10.365 1.00 84.88 173 HIS A N 1
ATOM 1324 C CA . HIS A 1 173 ? 20.350 -2.725 -10.212 1.00 84.88 173 HIS A CA 1
ATOM 1325 C C . HIS A 1 173 ? 20.530 -3.320 -8.817 1.00 84.88 173 HIS A C 1
ATOM 1327 O O . HIS A 1 173 ? 20.915 -4.481 -8.735 1.00 84.88 173 HIS A O 1
ATOM 1333 N N . MET A 1 174 ? 20.182 -2.590 -7.755 1.00 88.38 174 MET A N 1
ATOM 1334 C CA . MET A 1 174 ? 20.257 -3.099 -6.381 1.00 88.38 174 MET A CA 1
ATOM 1335 C C . MET A 1 174 ? 19.434 -4.382 -6.210 1.00 88.38 174 MET A C 1
ATOM 1337 O O . MET A 1 174 ? 19.929 -5.360 -5.660 1.00 88.38 174 MET A O 1
ATOM 1341 N N . VAL A 1 175 ? 18.222 -4.434 -6.777 1.00 88.50 175 VAL A N 1
ATOM 1342 C CA . VAL A 1 175 ? 17.387 -5.650 -6.757 1.00 88.50 175 VAL A CA 1
ATOM 1343 C C . VAL A 1 175 ? 18.058 -6.812 -7.499 1.00 88.50 175 VAL A C 1
ATOM 1345 O O . VAL A 1 175 ? 18.002 -7.952 -7.045 1.00 88.50 175 VAL A O 1
ATOM 1348 N N . GLN A 1 176 ? 18.688 -6.553 -8.649 1.00 84.69 176 GLN A N 1
ATOM 1349 C CA . GLN A 1 176 ? 19.373 -7.595 -9.423 1.00 84.69 176 GLN A CA 1
ATOM 1350 C C . GLN A 1 176 ? 20.607 -8.140 -8.704 1.00 84.69 176 GLN A C 1
ATOM 1352 O O . GLN A 1 176 ? 20.819 -9.352 -8.720 1.00 84.69 176 GLN A O 1
ATOM 1357 N N . GLU A 1 177 ? 21.397 -7.259 -8.092 1.00 87.38 177 GLU A N 1
ATOM 1358 C CA . GLU A 1 177 ? 22.589 -7.637 -7.331 1.00 87.38 177 GLU A CA 1
ATOM 1359 C C . GLU A 1 177 ? 22.225 -8.490 -6.120 1.00 87.38 177 GLU A C 1
ATOM 1361 O O . GLU A 1 177 ? 22.828 -9.544 -5.928 1.00 87.38 177 GLU A O 1
ATOM 1366 N N . GLU A 1 178 ? 21.189 -8.101 -5.375 1.00 87.88 178 GLU A N 1
ATOM 1367 C CA . GLU A 1 178 ? 20.706 -8.865 -4.221 1.00 87.88 178 GLU A CA 1
ATOM 1368 C C . GLU A 1 178 ? 20.151 -10.242 -4.630 1.00 87.88 178 GLU A C 1
ATOM 1370 O O . GLU A 1 178 ? 20.305 -11.233 -3.922 1.00 87.88 178 GLU A O 1
ATOM 1375 N N . LEU A 1 179 ? 19.565 -10.348 -5.827 1.00 86.25 179 LEU A N 1
ATOM 1376 C CA . LEU A 1 179 ? 19.148 -11.626 -6.415 1.00 86.25 179 LEU A CA 1
ATOM 1377 C C . LEU A 1 179 ? 20.319 -12.472 -6.962 1.00 86.25 179 LEU A C 1
ATOM 1379 O O . LEU A 1 179 ? 20.085 -13.560 -7.493 1.00 86.25 179 LEU A O 1
ATOM 1383 N N . GLY A 1 180 ? 21.561 -11.987 -6.874 1.00 84.75 180 GLY A N 1
ATOM 1384 C CA . GLY A 1 180 ? 22.765 -12.675 -7.344 1.00 84.75 180 GLY A CA 1
ATOM 1385 C C . GLY A 1 180 ? 23.021 -12.568 -8.852 1.00 84.75 180 GLY A C 1
ATOM 1386 O O . GLY A 1 180 ? 23.880 -13.276 -9.386 1.00 84.75 180 GLY A O 1
ATOM 1387 N N . TYR A 1 181 ? 22.300 -11.702 -9.573 1.00 83.25 181 TYR A N 1
ATOM 1388 C CA . TYR A 1 181 ? 22.548 -11.478 -10.996 1.00 83.25 181 TYR A CA 1
ATOM 1389 C C . TYR A 1 181 ? 23.730 -10.530 -11.206 1.00 83.25 181 TYR A C 1
ATOM 1391 O O . TYR A 1 181 ? 23.840 -9.471 -10.590 1.00 83.25 181 TYR A O 1
ATOM 1399 N N . LYS A 1 182 ? 24.602 -10.876 -12.158 1.00 74.69 182 LYS A N 1
ATOM 1400 C CA . LYS A 1 182 ? 25.654 -9.966 -12.624 1.00 74.69 182 LYS A CA 1
ATOM 1401 C C . LYS A 1 182 ? 25.019 -8.782 -13.349 1.00 74.69 182 LYS A C 1
ATOM 1403 O O . LYS A 1 182 ? 24.102 -8.978 -14.147 1.00 74.69 182 LYS A O 1
ATOM 1408 N N . ARG A 1 183 ? 25.549 -7.574 -13.121 1.00 67.31 183 ARG A N 1
ATOM 1409 C CA . ARG A 1 183 ? 25.083 -6.341 -13.775 1.00 67.31 183 ARG A CA 1
ATOM 1410 C C . ARG A 1 183 ? 25.004 -6.536 -15.300 1.00 67.31 183 ARG A C 1
ATOM 1412 O O . ARG A 1 183 ? 26.053 -6.716 -15.925 1.00 67.31 183 ARG A O 1
ATOM 1419 N N . PRO A 1 184 ? 23.811 -6.497 -15.923 1.00 63.12 184 PRO A N 1
ATOM 1420 C CA . PRO A 1 184 ? 23.707 -6.568 -17.373 1.00 63.12 184 PRO A CA 1
ATOM 1421 C C . PRO A 1 184 ? 24.302 -5.305 -18.011 1.00 63.12 184 PRO A C 1
ATOM 1423 O O . PRO A 1 184 ? 24.324 -4.228 -17.409 1.00 63.12 184 PRO A O 1
ATOM 1426 N N . PHE A 1 185 ? 24.781 -5.432 -19.250 1.00 57.84 185 PHE A N 1
ATOM 1427 C CA . PHE A 1 185 ? 25.320 -4.309 -20.019 1.00 57.84 185 PHE A CA 1
ATOM 1428 C C . PHE A 1 185 ? 24.280 -3.185 -20.176 1.00 57.84 185 PHE A C 1
ATOM 1430 O O . PHE A 1 185 ? 23.128 -3.428 -20.537 1.00 57.84 185 PHE A O 1
ATOM 1437 N N . LYS A 1 186 ? 24.695 -1.935 -19.927 1.00 64.12 186 LYS A N 1
ATOM 1438 C CA . LYS A 1 186 ? 23.838 -0.739 -19.996 1.00 64.12 186 LYS A CA 1
ATOM 1439 C C . LYS A 1 186 ? 23.637 -0.288 -21.447 1.00 64.12 186 LYS A C 1
ATOM 1441 O O . LYS A 1 186 ? 24.303 0.642 -21.898 1.00 64.12 186 LYS A O 1
ATOM 1446 N N . ILE A 1 187 ? 22.708 -0.902 -22.179 1.00 71.62 187 ILE A N 1
ATOM 1447 C CA . ILE A 1 187 ? 22.298 -0.372 -23.489 1.00 71.62 187 ILE A CA 1
ATOM 1448 C C . ILE A 1 187 ? 21.354 0.810 -23.249 1.00 71.62 187 ILE A C 1
ATOM 1450 O O . ILE A 1 187 ? 20.211 0.631 -22.823 1.00 71.62 187 ILE A O 1
ATOM 1454 N N . ARG A 1 188 ? 21.849 2.027 -23.493 1.00 76.50 188 ARG A N 1
ATOM 1455 C CA . ARG A 1 188 ? 21.057 3.261 -23.417 1.00 76.50 188 ARG A CA 1
ATOM 1456 C C . ARG A 1 188 ? 20.444 3.559 -24.776 1.00 76.50 188 ARG A C 1
ATOM 1458 O O . ARG A 1 188 ? 21.169 3.666 -25.761 1.00 76.50 188 ARG A O 1
ATOM 1465 N N . ILE A 1 189 ? 19.129 3.741 -24.813 1.00 81.38 189 ILE A N 1
ATOM 1466 C CA . ILE A 1 189 ? 18.412 4.128 -26.027 1.00 81.38 189 ILE A CA 1
ATOM 1467 C C . ILE A 1 189 ? 17.953 5.585 -25.878 1.00 81.38 189 ILE A C 1
ATOM 1469 O O . ILE A 1 189 ? 17.094 5.868 -25.035 1.00 81.38 189 ILE A O 1
ATOM 1473 N N . PRO A 1 190 ? 18.496 6.525 -26.676 1.00 84.81 190 PRO A N 1
ATOM 1474 C CA . PRO A 1 190 ? 18.086 7.924 -26.645 1.00 84.81 190 PRO A CA 1
ATOM 1475 C C . PRO A 1 190 ? 16.582 8.113 -26.873 1.00 84.81 190 PRO A C 1
ATOM 1477 O O . PRO A 1 190 ? 15.976 7.454 -27.723 1.00 84.81 190 PRO A O 1
ATOM 1480 N N . LEU A 1 191 ? 15.993 9.086 -26.165 1.00 83.06 191 LEU A N 1
ATOM 1481 C CA . LEU A 1 191 ? 14.570 9.429 -26.291 1.00 83.06 191 LEU A CA 1
ATOM 1482 C C . LEU A 1 191 ? 14.168 9.782 -27.730 1.00 83.06 191 LEU A C 1
ATOM 1484 O O . LEU A 1 191 ? 13.062 9.456 -28.154 1.00 83.06 191 LEU A O 1
ATOM 1488 N N . LEU A 1 192 ? 15.076 10.413 -28.479 1.00 84.94 192 LEU A N 1
ATOM 1489 C CA . LEU A 1 192 ? 14.855 10.813 -29.868 1.00 84.94 192 LEU A CA 1
ATOM 1490 C C . LEU A 1 192 ? 14.612 9.616 -30.799 1.00 84.94 192 LEU A C 1
ATOM 1492 O O . LEU A 1 192 ? 13.878 9.746 -31.770 1.00 84.94 192 LEU A O 1
ATOM 1496 N N . ILE A 1 193 ? 15.188 8.453 -30.483 1.00 85.81 193 ILE A N 1
ATOM 1497 C CA . ILE A 1 193 ? 15.041 7.227 -31.277 1.00 85.81 193 ILE A CA 1
ATOM 1498 C C . ILE A 1 193 ? 13.821 6.437 -30.799 1.00 85.81 193 ILE A C 1
ATOM 1500 O O . ILE A 1 193 ? 12.978 6.033 -31.593 1.00 85.81 193 ILE A O 1
ATOM 1504 N N . ILE A 1 194 ? 13.688 6.236 -29.487 1.00 85.12 194 ILE A N 1
ATOM 1505 C CA . ILE A 1 194 ? 12.665 5.336 -28.935 1.00 85.12 194 ILE A CA 1
ATOM 1506 C C . ILE A 1 194 ? 11.243 5.907 -29.008 1.00 85.12 194 ILE A C 1
ATOM 1508 O O . ILE A 1 194 ? 10.280 5.150 -29.092 1.00 85.12 194 ILE A O 1
ATOM 1512 N N . LYS A 1 195 ? 11.092 7.238 -28.980 1.00 85.56 195 LYS A N 1
ATOM 1513 C CA . LYS A 1 195 ? 9.789 7.909 -29.010 1.00 85.56 195 LYS A CA 1
ATOM 1514 C C . LYS A 1 195 ? 9.074 7.772 -30.364 1.00 85.56 195 LYS A C 1
ATOM 1516 O O . LYS A 1 195 ? 7.922 7.362 -30.344 1.00 85.56 195 LYS A O 1
ATOM 1521 N N . PRO A 1 196 ? 9.677 8.059 -31.535 1.00 88.88 196 PRO A N 1
ATOM 1522 C CA . PRO A 1 196 ? 9.005 7.799 -32.811 1.00 88.88 196 PRO A CA 1
ATOM 1523 C C . PRO A 1 196 ? 8.766 6.301 -33.031 1.00 88.88 196 PRO A C 1
ATOM 1525 O O . PRO A 1 196 ? 7.690 5.921 -33.484 1.00 88.88 196 PRO A O 1
ATOM 1528 N N . VAL A 1 197 ? 9.715 5.443 -32.632 1.00 86.62 197 VAL A N 1
ATOM 1529 C CA . VAL A 1 197 ? 9.553 3.983 -32.710 1.00 86.62 197 VAL A CA 1
ATOM 1530 C C . VAL A 1 197 ? 8.338 3.514 -31.907 1.00 86.62 197 VAL A C 1
ATOM 1532 O O . VAL A 1 197 ? 7.566 2.713 -32.420 1.00 86.62 197 VAL A O 1
ATOM 1535 N N . SER A 1 198 ? 8.108 4.031 -30.695 1.00 85.12 198 SER A N 1
ATOM 1536 C CA . SER A 1 198 ? 6.945 3.629 -29.891 1.00 85.12 198 SER A CA 1
ATOM 1537 C C . SER A 1 198 ? 5.607 4.019 -30.527 1.00 85.12 198 SER A C 1
ATOM 1539 O O . SER A 1 198 ? 4.664 3.231 -30.476 1.00 85.12 198 SER A O 1
ATOM 1541 N N . TYR A 1 199 ? 5.525 5.177 -31.193 1.00 86.75 199 TYR A N 1
ATOM 1542 C CA . TYR A 1 199 ? 4.333 5.568 -31.958 1.00 86.75 199 TYR A CA 1
ATOM 1543 C C . TYR A 1 199 ? 4.124 4.709 -33.211 1.00 86.75 199 TYR A C 1
ATOM 1545 O O . TYR A 1 199 ? 2.992 4.317 -33.487 1.00 86.75 199 TYR A O 1
ATOM 1553 N N . LEU A 1 200 ? 5.194 4.383 -33.947 1.00 85.88 200 LEU A N 1
ATOM 1554 C CA . LEU A 1 200 ? 5.123 3.501 -35.120 1.00 85.88 200 LEU A CA 1
ATOM 1555 C C . LEU A 1 200 ? 4.678 2.089 -34.738 1.00 85.88 200 LEU A C 1
ATOM 1557 O O . LEU A 1 200 ? 3.822 1.510 -35.402 1.00 85.88 200 LEU A O 1
ATOM 1561 N N . VAL A 1 201 ? 5.229 1.565 -33.642 1.00 83.38 201 VAL A N 1
ATOM 1562 C CA . VAL A 1 201 ? 4.828 0.293 -33.038 1.00 83.38 201 VAL A CA 1
ATOM 1563 C C . VAL A 1 201 ? 3.341 0.348 -32.696 1.00 83.38 201 VAL A C 1
ATOM 1565 O O . VAL A 1 201 ? 2.577 -0.456 -33.218 1.00 83.38 201 VAL A O 1
ATOM 1568 N N . GLU A 1 202 ? 2.894 1.315 -31.889 1.00 82.75 202 GLU A N 1
ATOM 1569 C CA . GLU A 1 202 ? 1.481 1.425 -31.503 1.00 82.75 202 GLU A CA 1
ATOM 1570 C C . GLU A 1 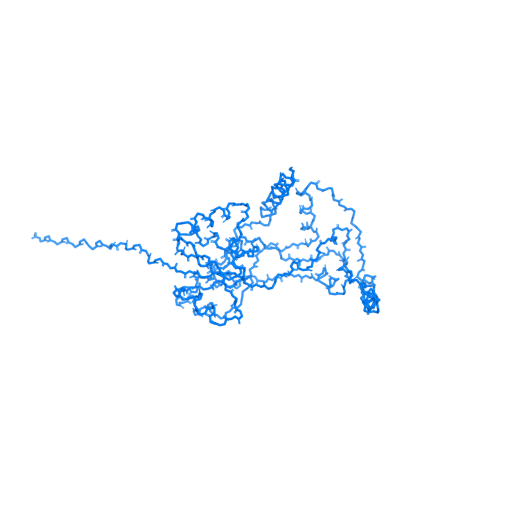202 ? 0.543 1.529 -32.716 1.00 82.75 202 GLU A C 1
ATOM 1572 O O . GLU A 1 202 ? -0.492 0.862 -32.750 1.00 82.75 202 GLU A O 1
ATOM 1577 N N . TRP A 1 203 ? 0.910 2.322 -33.725 1.00 84.00 203 TRP A N 1
ATOM 1578 C CA . TRP A 1 203 ? 0.147 2.433 -34.965 1.00 84.00 203 TRP A CA 1
ATOM 1579 C C . TRP A 1 203 ? 0.076 1.100 -35.720 1.00 84.00 203 TRP A C 1
ATOM 1581 O O . TRP A 1 203 ? -1.022 0.649 -36.046 1.00 84.00 203 TRP A O 1
ATOM 1591 N N . GLY A 1 204 ? 1.213 0.430 -35.929 1.00 83.44 204 GLY A N 1
ATOM 1592 C CA . GLY A 1 204 ? 1.266 -0.875 -36.588 1.00 83.44 204 GLY A CA 1
ATOM 1593 C C . GLY A 1 204 ? 0.401 -1.913 -35.871 1.00 83.44 204 GLY A C 1
ATOM 1594 O O . GLY A 1 204 ? -0.336 -2.655 -36.516 1.00 83.44 204 GLY A O 1
ATOM 1595 N N . TYR A 1 205 ? 0.387 -1.900 -34.535 1.00 78.38 205 TYR A N 1
ATOM 1596 C CA . TYR A 1 205 ? -0.505 -2.766 -33.763 1.00 78.38 205 TYR A CA 1
ATOM 1597 C C . TYR A 1 205 ? -1.973 -2.394 -33.884 1.00 78.38 205 TYR A C 1
ATOM 1599 O O . TYR A 1 205 ? -2.787 -3.301 -33.962 1.00 78.38 205 TYR A O 1
ATOM 1607 N N . LYS A 1 206 ? -2.345 -1.112 -33.950 1.00 77.69 206 LYS A N 1
ATOM 1608 C CA . LYS A 1 206 ? -3.746 -0.728 -34.199 1.00 77.69 206 LYS A CA 1
ATOM 1609 C C . LYS A 1 206 ? -4.248 -1.256 -35.545 1.00 77.69 206 LYS A C 1
ATOM 1611 O O . LYS A 1 206 ? -5.391 -1.695 -35.630 1.00 77.69 206 LYS A O 1
ATOM 1616 N N . VAL A 1 207 ? -3.389 -1.264 -36.564 1.00 81.56 207 VAL A N 1
ATOM 1617 C CA . VAL A 1 207 ? -3.701 -1.824 -37.889 1.00 81.56 207 VAL A CA 1
ATOM 1618 C C . VAL A 1 207 ? -3.797 -3.354 -37.836 1.00 81.56 207 VAL A C 1
ATOM 1620 O O . VAL A 1 207 ? -4.725 -3.942 -38.389 1.00 81.56 207 VAL A O 1
ATOM 1623 N N . LEU A 1 208 ? -2.869 -4.007 -37.133 1.00 78.38 208 LEU A N 1
ATOM 1624 C CA . LEU A 1 208 ? -2.767 -5.468 -37.066 1.00 78.38 208 LEU A CA 1
ATOM 1625 C C . LEU A 1 208 ? -3.671 -6.128 -36.009 1.00 78.38 208 LEU A C 1
ATOM 1627 O O . LEU A 1 208 ? -3.921 -7.329 -36.086 1.00 78.38 208 LEU A O 1
ATOM 1631 N N . TYR A 1 209 ? -4.208 -5.363 -35.056 1.00 74.62 209 TYR A N 1
ATOM 1632 C CA . TYR A 1 209 ? -5.125 -5.831 -34.007 1.00 74.62 209 TYR A CA 1
ATOM 1633 C C . TYR A 1 209 ? -6.355 -6.534 -34.603 1.00 74.62 209 TYR A C 1
ATOM 1635 O O . TYR A 1 209 ? -6.834 -7.526 -34.054 1.00 74.62 209 TYR A O 1
ATOM 1643 N N . ARG A 1 210 ? -6.821 -6.070 -35.772 1.00 69.88 210 ARG A N 1
ATOM 1644 C CA . ARG A 1 210 ? -7.938 -6.669 -36.518 1.00 69.88 210 ARG A CA 1
ATOM 1645 C C . ARG A 1 210 ? -7.677 -8.132 -36.908 1.00 69.88 210 ARG A C 1
ATOM 1647 O O . ARG A 1 210 ? -8.632 -8.874 -37.103 1.00 69.88 210 ARG A O 1
ATOM 1654 N N . TYR A 1 211 ? -6.410 -8.540 -36.975 1.00 75.06 211 TYR A N 1
ATOM 1655 C CA . TYR A 1 211 ? -5.955 -9.893 -37.305 1.00 75.06 211 TYR A CA 1
ATOM 1656 C C . TYR A 1 211 ? -5.583 -10.728 -36.066 1.00 75.06 211 TYR A C 1
ATOM 1658 O O . TYR A 1 211 ? -4.931 -11.760 -36.192 1.00 75.06 211 TYR A O 1
ATOM 1666 N N . GLY A 1 212 ? -5.975 -10.298 -34.860 1.00 69.50 212 GLY A N 1
ATOM 1667 C CA . GLY A 1 212 ? -5.782 -11.072 -33.626 1.00 69.50 212 GLY A CA 1
ATOM 1668 C C . GLY A 1 212 ? -4.376 -10.994 -33.020 1.00 69.50 212 GLY A C 1
ATOM 1669 O O . GLY A 1 212 ? -4.049 -11.779 -32.133 1.00 69.50 212 GLY A O 1
ATOM 1670 N N . ILE A 1 213 ? -3.536 -10.051 -33.462 1.00 68.62 213 ILE A N 1
ATOM 1671 C CA . ILE A 1 213 ? -2.201 -9.838 -32.888 1.00 68.62 213 ILE A CA 1
ATOM 1672 C C . ILE A 1 213 ? -2.315 -8.972 -31.623 1.00 68.62 213 ILE A C 1
ATOM 1674 O O . ILE A 1 213 ? -2.774 -7.831 -31.673 1.00 68.62 213 ILE A O 1
ATOM 1678 N N . TYR A 1 214 ? -1.860 -9.504 -30.485 1.00 60.34 214 TYR A N 1
ATOM 1679 C CA . TYR A 1 214 ? -1.860 -8.794 -29.204 1.00 60.34 214 TYR A CA 1
ATOM 1680 C C . TYR A 1 214 ? -0.791 -7.691 -29.145 1.00 60.34 214 TYR A C 1
ATOM 1682 O O . TYR A 1 214 ? 0.339 -7.862 -29.606 1.00 60.34 214 TYR A O 1
ATOM 1690 N N . GLN A 1 215 ? -1.143 -6.560 -28.527 1.00 60.12 215 GLN A N 1
ATOM 1691 C CA . GLN A 1 215 ? -0.257 -5.408 -28.359 1.00 60.12 215 GLN A CA 1
ATOM 1692 C C . GLN A 1 215 ? 0.969 -5.766 -27.491 1.00 60.12 215 GLN A C 1
ATOM 1694 O O . GLN A 1 215 ? 0.806 -6.250 -26.366 1.00 60.12 215 GLN A O 1
ATOM 1699 N N . PRO A 1 216 ? 2.208 -5.496 -27.942 1.00 61.59 216 PRO A N 1
ATOM 1700 C CA . PRO A 1 216 ? 3.399 -5.730 -27.162 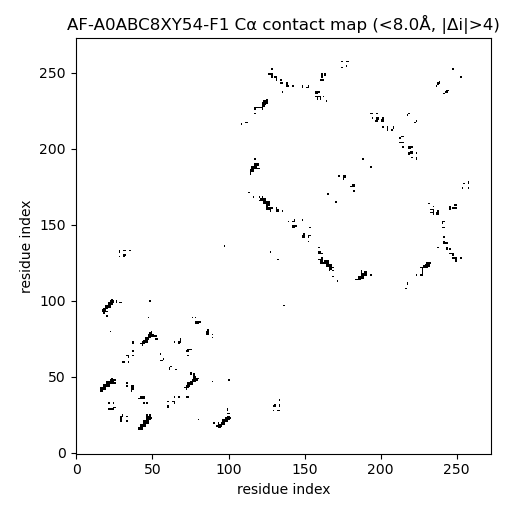1.00 61.59 216 PRO A CA 1
ATOM 1701 C C . PRO A 1 216 ? 3.441 -4.690 -26.065 1.00 61.59 216 PRO A C 1
ATOM 1703 O O . PRO A 1 216 ? 3.349 -3.480 -26.280 1.00 61.59 216 PRO A O 1
ATOM 1706 N N . GLN A 1 217 ? 3.629 -5.179 -24.854 1.00 61.00 217 GLN A N 1
ATOM 1707 C CA . GLN A 1 217 ? 3.569 -4.310 -23.699 1.00 61.00 217 GLN A CA 1
ATOM 1708 C C . GLN A 1 217 ? 4.812 -3.416 -23.599 1.00 61.00 217 GLN A C 1
ATOM 1710 O O . GLN A 1 217 ? 4.802 -2.469 -22.832 1.00 61.00 217 GLN A O 1
ATOM 1715 N N . LEU A 1 218 ? 5.899 -3.677 -24.329 1.00 59.22 218 LEU A N 1
ATOM 1716 C CA . LEU A 1 218 ? 7.221 -3.105 -24.039 1.00 59.22 218 LEU A CA 1
ATOM 1717 C C . LEU A 1 218 ? 7.436 -1.665 -24.519 1.00 59.22 218 LEU A C 1
ATOM 1719 O O . LEU A 1 218 ? 8.134 -0.909 -23.850 1.00 59.22 218 LEU A O 1
ATOM 1723 N N . LEU A 1 219 ? 6.841 -1.272 -25.645 1.00 67.94 219 LEU A N 1
ATOM 1724 C CA . LEU A 1 219 ? 7.196 -0.037 -26.357 1.00 67.94 219 LEU A CA 1
ATOM 1725 C C . LEU A 1 219 ? 5.983 0.849 -26.636 1.00 67.94 219 LEU A C 1
ATOM 1727 O O . LEU A 1 219 ? 5.848 1.397 -27.724 1.00 67.94 219 LEU A O 1
ATOM 1731 N N . THR A 1 220 ? 5.087 1.003 -25.663 1.00 74.00 220 THR A N 1
ATOM 1732 C CA . THR A 1 220 ? 4.011 1.992 -25.793 1.00 74.00 220 THR A CA 1
ATOM 1733 C C . THR A 1 220 ? 4.532 3.394 -25.451 1.00 74.00 220 THR A C 1
ATOM 1735 O O . THR A 1 220 ? 5.367 3.536 -24.548 1.00 74.00 220 THR A O 1
ATOM 1738 N N . PRO A 1 221 ? 4.038 4.460 -26.107 1.00 77.06 221 PRO A N 1
ATOM 1739 C CA . PRO A 1 221 ? 4.362 5.843 -25.756 1.00 77.06 221 PRO A CA 1
ATOM 1740 C C . PRO A 1 221 ? 4.110 6.152 -24.278 1.00 77.06 221 PRO A C 1
ATOM 1742 O O . PRO A 1 221 ? 4.910 6.847 -23.649 1.00 77.06 221 PRO A O 1
ATOM 1745 N N . ALA A 1 222 ? 3.051 5.575 -23.698 1.00 78.12 222 ALA A N 1
ATOM 1746 C CA . ALA A 1 222 ? 2.764 5.673 -22.272 1.00 78.12 222 ALA A CA 1
ATOM 1747 C C . ALA A 1 222 ? 3.913 5.111 -21.419 1.00 78.12 222 ALA A C 1
ATOM 1749 O O . ALA A 1 222 ? 4.387 5.791 -20.513 1.00 78.12 222 ALA A O 1
ATOM 1750 N N . ARG A 1 223 ? 4.424 3.911 -21.726 1.00 77.94 223 ARG A N 1
ATOM 1751 C CA . ARG A 1 223 ? 5.542 3.318 -20.974 1.00 77.94 223 ARG A CA 1
ATOM 1752 C C . ARG A 1 223 ? 6.846 4.078 -21.157 1.00 77.94 223 ARG A C 1
ATOM 1754 O O . ARG A 1 223 ? 7.511 4.349 -20.165 1.00 77.94 223 ARG A O 1
ATOM 1761 N N . VAL A 1 224 ? 7.171 4.498 -22.382 1.00 80.50 224 VAL A N 1
ATOM 1762 C CA . VAL A 1 224 ? 8.346 5.352 -22.638 1.00 80.50 224 VAL A CA 1
ATOM 1763 C C . VAL A 1 224 ? 8.268 6.638 -21.811 1.00 80.50 224 VAL A C 1
ATOM 1765 O O . VAL A 1 224 ? 9.256 7.036 -21.195 1.00 80.50 224 VAL A O 1
ATOM 1768 N N . LYS A 1 225 ? 7.087 7.263 -21.739 1.00 81.75 225 LYS A N 1
ATOM 1769 C CA . LYS A 1 225 ? 6.852 8.430 -20.885 1.00 81.75 225 LYS A CA 1
ATOM 1770 C C . LYS A 1 225 ? 7.069 8.083 -19.406 1.00 81.75 225 LYS A C 1
ATOM 1772 O O . LYS A 1 225 ? 7.888 8.724 -18.763 1.00 81.75 225 LYS A O 1
ATOM 1777 N N . TYR A 1 226 ? 6.413 7.054 -18.870 1.00 78.56 226 TYR A N 1
ATOM 1778 C CA . TYR A 1 226 ? 6.530 6.710 -17.445 1.00 78.56 226 TYR A CA 1
ATOM 1779 C C . TYR A 1 226 ? 7.939 6.285 -17.008 1.00 78.56 226 TYR A C 1
ATOM 1781 O O . TYR A 1 226 ? 8.313 6.562 -15.877 1.00 78.56 226 TYR A O 1
ATOM 1789 N N . THR A 1 227 ? 8.730 5.664 -17.884 1.00 78.81 227 THR A N 1
ATOM 1790 C CA . TH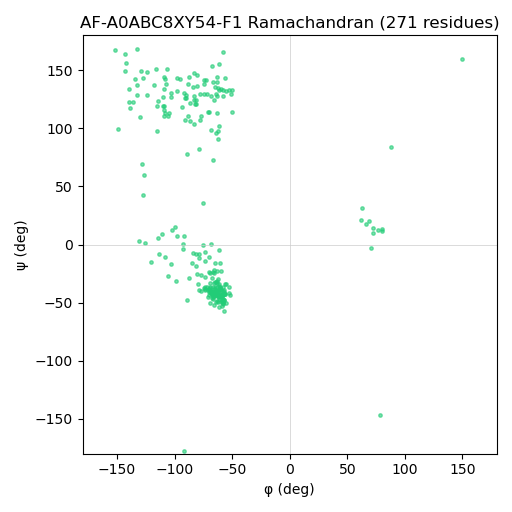R A 1 227 ? 10.117 5.260 -17.587 1.00 78.81 227 THR A CA 1
ATOM 1791 C C . THR A 1 227 ? 11.117 6.422 -17.664 1.00 78.81 227 THR A C 1
ATOM 1793 O O . THR A 1 227 ? 12.256 6.271 -17.243 1.00 78.81 227 THR A O 1
ATOM 1796 N N . THR A 1 228 ? 10.728 7.583 -18.200 1.00 81.25 228 THR A N 1
ATOM 1797 C CA . THR A 1 228 ? 11.635 8.739 -18.357 1.00 81.25 228 THR A CA 1
ATOM 1798 C C . THR A 1 228 ? 11.275 9.942 -17.491 1.00 81.25 228 THR A C 1
ATOM 1800 O O . THR A 1 228 ? 12.057 10.887 -17.416 1.00 81.25 228 THR A O 1
ATOM 1803 N N . LEU A 1 229 ? 10.120 9.912 -16.826 1.00 85.19 229 LEU A N 1
ATOM 1804 C CA . LEU A 1 229 ? 9.683 10.958 -15.906 1.00 85.19 229 LEU A CA 1
ATOM 1805 C C . LEU A 1 229 ? 10.291 10.774 -14.516 1.00 85.19 229 LEU A C 1
ATOM 1807 O O . LEU A 1 229 ? 10.450 9.648 -14.055 1.00 85.19 229 LEU A O 1
ATOM 1811 N N . ASN A 1 230 ? 10.545 11.894 -13.837 1.00 88.69 230 ASN A N 1
ATOM 1812 C CA . ASN A 1 230 ? 10.788 11.903 -12.397 1.00 88.69 230 ASN A CA 1
ATOM 1813 C C . ASN A 1 230 ? 9.445 11.787 -11.667 1.00 88.69 230 ASN A C 1
ATOM 1815 O O . ASN A 1 230 ? 8.522 12.552 -11.967 1.00 88.69 230 ASN A O 1
ATOM 1819 N N . ARG A 1 231 ? 9.331 10.853 -10.723 1.00 89.06 231 ARG A N 1
ATOM 1820 C CA . ARG A 1 231 ? 8.108 10.598 -9.950 1.00 89.06 231 ARG A CA 1
ATOM 1821 C C . ARG A 1 231 ? 8.419 10.589 -8.463 1.00 89.06 231 ARG A C 1
ATOM 1823 O O . ARG A 1 231 ? 8.366 9.554 -7.804 1.00 89.06 231 ARG A O 1
ATOM 1830 N N . THR A 1 232 ? 8.743 11.774 -7.963 1.00 91.62 232 THR A N 1
ATOM 1831 C CA . THR A 1 232 ? 8.951 12.027 -6.540 1.00 91.62 232 THR A CA 1
ATOM 1832 C C . THR A 1 232 ? 7.804 12.854 -5.972 1.00 91.62 232 THR A C 1
ATOM 1834 O O . THR A 1 232 ? 7.327 13.783 -6.630 1.00 91.62 232 THR A O 1
ATOM 1837 N N . PHE A 1 233 ? 7.393 12.564 -4.744 1.00 92.75 233 PHE A N 1
ATOM 1838 C CA . PHE A 1 233 ? 6.282 13.209 -4.057 1.00 92.75 233 PHE A CA 1
ATOM 1839 C C . PHE A 1 233 ? 6.719 13.729 -2.685 1.00 92.75 233 PHE A C 1
ATOM 1841 O O . PHE A 1 233 ? 7.504 13.105 -1.975 1.00 92.75 233 PHE A O 1
ATOM 1848 N N . SER A 1 234 ? 6.180 14.881 -2.282 1.00 93.25 234 SER A N 1
ATOM 1849 C CA . SER A 1 234 ? 6.416 15.408 -0.936 1.00 93.25 234 SER A CA 1
ATOM 1850 C C . SER A 1 234 ? 5.491 14.725 0.070 1.00 93.25 234 SER A C 1
ATOM 1852 O O . SER A 1 234 ? 4.269 14.780 -0.072 1.00 93.25 234 SER A O 1
ATOM 1854 N N . CYS A 1 235 ? 6.073 14.130 1.112 1.00 94.62 235 CYS A N 1
ATOM 1855 C CA . CYS A 1 235 ? 5.339 13.552 2.241 1.00 94.62 235 CYS A CA 1
ATOM 1856 C C . CYS A 1 235 ? 5.265 14.490 3.461 1.00 94.62 235 CYS A C 1
ATOM 1858 O O . CYS A 1 235 ? 4.753 14.087 4.504 1.00 94.62 235 CYS A O 1
ATOM 1860 N N . ASN A 1 236 ? 5.716 15.747 3.339 1.00 96.06 236 ASN A N 1
ATOM 1861 C CA . ASN A 1 236 ? 5.810 16.702 4.456 1.00 96.06 236 ASN A CA 1
ATOM 1862 C C . ASN A 1 236 ? 4.487 16.835 5.211 1.00 96.06 236 ASN A C 1
ATOM 1864 O O . ASN A 1 236 ? 4.444 16.781 6.435 1.00 96.06 236 ASN A O 1
ATOM 1868 N N . ARG A 1 237 ? 3.380 16.890 4.469 1.00 95.50 237 ARG A N 1
ATOM 1869 C CA . ARG A 1 237 ? 2.039 16.978 5.045 1.00 95.50 237 ARG A CA 1
ATOM 1870 C C . ARG A 1 237 ? 1.689 15.776 5.931 1.00 95.50 237 ARG A C 1
ATOM 1872 O O . ARG A 1 237 ? 1.040 15.946 6.956 1.00 95.50 237 ARG A O 1
ATOM 1879 N N . ALA A 1 238 ? 2.108 14.566 5.556 1.00 96.50 238 ALA A N 1
ATOM 1880 C CA . ALA A 1 238 ? 1.879 13.371 6.367 1.00 96.50 238 ALA A CA 1
ATOM 1881 C C . ALA A 1 238 ? 2.718 13.406 7.654 1.00 96.50 238 ALA A C 1
ATOM 1883 O O . ALA A 1 238 ? 2.237 13.019 8.716 1.00 96.50 238 ALA A O 1
ATOM 1884 N N . ILE A 1 239 ? 3.944 13.925 7.585 1.00 96.00 239 ILE A N 1
ATOM 1885 C CA . ILE A 1 239 ? 4.815 14.094 8.755 1.00 96.00 239 ILE A CA 1
ATOM 1886 C C . ILE A 1 239 ? 4.209 15.123 9.719 1.00 96.00 239 ILE A C 1
ATOM 1888 O O . ILE A 1 239 ? 4.016 14.838 10.898 1.00 96.00 239 ILE A O 1
ATOM 1892 N N . GLU A 1 240 ? 3.854 16.304 9.215 1.00 95.62 240 GLU A N 1
ATOM 1893 C CA . GLU A 1 240 ? 3.391 17.440 10.022 1.00 95.62 240 GLU A CA 1
ATOM 1894 C C . GLU A 1 240 ? 1.971 17.259 10.577 1.00 95.62 240 GLU A C 1
ATOM 1896 O O . GLU A 1 240 ? 1.660 17.713 11.684 1.00 95.62 240 GLU A O 1
ATOM 1901 N N . GLU A 1 241 ? 1.070 16.644 9.804 1.00 96.06 241 GLU A N 1
ATOM 1902 C CA . GLU A 1 241 ? -0.337 16.503 10.186 1.00 96.06 241 GLU A CA 1
ATOM 1903 C C . GLU A 1 241 ? -0.669 15.137 10.792 1.00 96.06 241 GLU A C 1
ATOM 1905 O O . GLU A 1 241 ? -1.535 15.089 11.663 1.00 96.06 241 GLU A O 1
ATOM 1910 N N . LEU A 1 242 ? 0.013 14.057 10.386 1.00 96.06 242 LEU A N 1
ATOM 1911 C CA . LEU A 1 242 ? -0.261 12.694 10.871 1.00 96.06 242 LEU A CA 1
ATOM 1912 C C . LEU A 1 242 ? 0.824 12.150 11.813 1.00 96.06 242 LEU A C 1
ATOM 1914 O O . LEU A 1 242 ? 0.618 11.103 12.422 1.00 96.06 242 LEU A O 1
ATOM 1918 N N . GLY A 1 243 ? 1.977 12.820 11.927 1.00 94.62 243 GLY A N 1
ATOM 1919 C CA . GLY A 1 243 ? 3.130 12.293 12.665 1.00 94.62 243 GLY A CA 1
ATOM 1920 C C . GLY A 1 243 ? 3.779 11.087 11.981 1.00 94.62 243 GLY A C 1
ATOM 1921 O O . GLY A 1 243 ? 4.459 10.301 12.640 1.00 94.62 243 GLY A O 1
ATOM 1922 N N . TYR A 1 244 ? 3.540 10.910 10.676 1.00 96.44 244 TYR A N 1
ATOM 1923 C CA . TYR A 1 244 ? 4.073 9.789 9.911 1.00 96.44 244 TYR A CA 1
ATOM 1924 C C . TYR A 1 244 ? 5.604 9.807 9.906 1.00 96.44 244 TYR A C 1
ATOM 1926 O O . TYR A 1 244 ? 6.228 10.829 9.619 1.00 96.44 244 TYR A O 1
ATOM 1934 N N . LYS A 1 245 ? 6.203 8.643 10.169 1.00 94.06 245 LYS A N 1
ATOM 1935 C CA . LYS A 1 245 ? 7.641 8.417 10.052 1.00 94.06 245 LYS A CA 1
ATOM 1936 C C . LYS A 1 245 ? 7.888 7.036 9.433 1.00 94.06 245 LYS A C 1
ATOM 1938 O O . LYS A 1 245 ? 7.421 6.049 10.006 1.00 94.06 245 LYS A O 1
ATOM 1943 N N . PRO A 1 246 ? 8.611 6.935 8.302 1.00 93.12 246 PRO A N 1
ATOM 1944 C CA . PRO A 1 246 ? 9.005 5.642 7.763 1.00 93.12 246 PRO A CA 1
ATOM 1945 C C . PRO A 1 246 ? 9.966 4.960 8.740 1.00 93.12 246 PRO A C 1
ATOM 1947 O O . PRO A 1 246 ? 10.871 5.591 9.291 1.00 93.12 246 PRO A O 1
ATOM 1950 N N . THR A 1 247 ? 9.741 3.674 8.978 1.00 93.38 247 THR A N 1
ATOM 1951 C CA . THR A 1 247 ? 10.520 2.871 9.929 1.00 93.38 247 THR A CA 1
ATOM 1952 C C . THR A 1 247 ? 11.466 1.915 9.228 1.00 93.38 247 THR A C 1
ATOM 1954 O O . THR A 1 247 ? 12.488 1.562 9.803 1.00 93.38 247 THR A O 1
ATOM 1957 N N . VAL A 1 248 ? 11.128 1.500 8.005 1.00 94.75 248 VAL A N 1
ATOM 1958 C CA . VAL A 1 248 ? 11.930 0.561 7.217 1.00 94.75 248 VAL A CA 1
ATOM 1959 C C . VAL A 1 248 ? 12.661 1.317 6.103 1.00 94.75 248 VAL A C 1
ATOM 1961 O O . VAL A 1 248 ? 11.991 1.814 5.190 1.00 94.75 248 VAL A O 1
ATOM 1964 N N . PRO A 1 249 ? 14.001 1.405 6.143 1.00 95.19 249 PRO A N 1
ATOM 1965 C CA . PRO A 1 249 ? 14.797 1.952 5.046 1.00 95.19 249 PRO A CA 1
ATOM 1966 C C . PRO A 1 249 ? 14.639 1.134 3.758 1.00 95.19 249 PRO A C 1
ATOM 1968 O O . PRO A 1 249 ? 14.368 -0.070 3.806 1.00 95.19 249 PRO A O 1
ATOM 1971 N N . ILE A 1 250 ? 14.862 1.753 2.593 1.00 93.31 250 ILE A N 1
ATOM 1972 C CA . ILE A 1 250 ? 14.740 1.062 1.294 1.00 93.31 250 ILE A CA 1
ATOM 1973 C C . ILE A 1 250 ? 15.632 -0.183 1.225 1.00 93.31 250 ILE A C 1
ATOM 1975 O O . ILE A 1 250 ? 15.182 -1.221 0.743 1.00 93.31 250 ILE A O 1
ATOM 1979 N N . MET A 1 251 ? 16.873 -0.106 1.713 1.00 92.06 251 MET A N 1
ATOM 1980 C CA . MET A 1 251 ? 17.813 -1.231 1.637 1.00 92.06 251 MET A CA 1
ATOM 1981 C C . MET A 1 251 ? 17.363 -2.439 2.461 1.00 92.06 251 MET A C 1
ATOM 1983 O O . MET A 1 251 ? 17.463 -3.571 1.987 1.00 92.06 251 MET A O 1
ATOM 1987 N N . ASP A 1 252 ? 16.823 -2.212 3.657 1.00 94.62 252 ASP A N 1
ATOM 1988 C CA . ASP A 1 252 ? 16.335 -3.289 4.523 1.00 94.62 252 ASP A CA 1
ATOM 1989 C C . ASP A 1 252 ? 15.062 -3.916 3.943 1.00 94.62 252 ASP A C 1
ATOM 1991 O O . ASP A 1 252 ? 14.923 -5.143 3.888 1.00 94.62 252 ASP A O 1
ATOM 1995 N N . GLY A 1 253 ? 14.164 -3.076 3.416 1.00 93.56 253 GLY A N 1
ATOM 1996 C CA . GLY A 1 253 ? 12.977 -3.528 2.696 1.00 93.56 253 GLY A CA 1
ATOM 1997 C C . GLY A 1 253 ? 13.325 -4.344 1.446 1.00 93.56 253 GLY A C 1
ATOM 1998 O O . GLY A 1 253 ? 12.681 -5.359 1.174 1.00 93.56 253 GLY A O 1
ATOM 1999 N N . LEU A 1 254 ? 14.364 -3.948 0.704 1.00 93.12 254 LEU A N 1
ATOM 2000 C CA . LEU A 1 254 ? 14.843 -4.648 -0.490 1.00 93.12 254 LEU A CA 1
ATOM 2001 C C . LEU A 1 254 ? 15.376 -6.043 -0.147 1.00 93.12 254 LEU A C 1
ATOM 2003 O O . LEU A 1 254 ? 14.932 -7.014 -0.761 1.00 93.12 254 LEU A O 1
ATOM 2007 N N . LYS A 1 255 ? 16.248 -6.158 0.862 1.00 93.69 255 LYS A N 1
ATOM 2008 C CA . LYS A 1 255 ? 16.782 -7.450 1.332 1.00 93.69 255 LYS A CA 1
ATOM 2009 C C . LYS A 1 255 ? 15.666 -8.388 1.775 1.00 93.69 255 LYS A C 1
ATOM 2011 O O . LYS A 1 255 ? 15.530 -9.488 1.243 1.00 93.69 255 LYS A O 1
ATOM 2016 N N . THR A 1 256 ? 14.784 -7.894 2.644 1.00 92.50 256 THR A N 1
ATOM 2017 C CA . THR A 1 256 ? 13.620 -8.646 3.139 1.00 92.50 256 THR A CA 1
ATOM 2018 C C . THR A 1 256 ? 12.726 -9.121 1.987 1.00 92.50 256 THR A C 1
ATOM 2020 O O . THR A 1 256 ? 12.241 -10.255 1.972 1.00 92.50 256 THR A O 1
ATOM 2023 N N . THR A 1 257 ? 12.524 -8.272 0.974 1.00 92.12 257 THR A N 1
ATOM 2024 C CA . THR A 1 257 ? 11.729 -8.616 -0.213 1.00 92.12 257 THR A CA 1
ATOM 2025 C C . THR A 1 257 ? 12.392 -9.717 -1.039 1.00 92.12 257 THR A C 1
ATOM 2027 O O . THR A 1 257 ? 11.710 -10.648 -1.471 1.00 92.12 257 THR A O 1
ATOM 2030 N N . VAL A 1 258 ? 13.707 -9.639 -1.254 1.00 90.50 258 VAL A N 1
ATOM 2031 C CA . VAL A 1 258 ? 14.457 -10.642 -2.022 1.00 90.50 258 VAL A CA 1
ATOM 2032 C C . VAL A 1 258 ? 14.487 -11.986 -1.298 1.00 90.50 258 VAL A C 1
ATOM 2034 O O . VAL A 1 258 ? 14.196 -13.012 -1.917 1.00 90.50 258 VAL A O 1
ATOM 2037 N N . GLU A 1 259 ? 14.729 -11.992 0.011 1.00 90.50 259 GLU A N 1
ATOM 2038 C CA . GLU A 1 259 ? 14.654 -13.197 0.843 1.00 90.50 259 GLU A CA 1
ATOM 2039 C C . GLU A 1 259 ? 13.265 -13.845 0.771 1.00 90.50 259 GLU A C 1
ATOM 2041 O O . GLU A 1 259 ? 13.136 -15.049 0.523 1.00 90.50 259 GLU A O 1
ATOM 2046 N N . SER A 1 260 ? 12.207 -13.038 0.909 1.00 87.19 260 SER A N 1
ATOM 2047 C CA . SER A 1 260 ? 10.822 -13.499 0.780 1.00 87.19 260 SER A CA 1
ATOM 2048 C C . SER A 1 260 ? 10.544 -14.088 -0.609 1.00 87.19 260 SER A C 1
ATOM 2050 O O . SER A 1 260 ? 9.958 -15.170 -0.714 1.00 87.19 260 SER A O 1
ATOM 2052 N N . TYR A 1 261 ? 11.020 -13.438 -1.677 1.00 87.69 261 TYR A N 1
ATOM 2053 C CA . TYR A 1 261 ? 10.887 -13.924 -3.051 1.00 87.69 261 TYR A CA 1
ATOM 2054 C C . TYR A 1 261 ? 11.587 -15.272 -3.259 1.00 87.69 261 TYR A C 1
ATOM 2056 O O . TYR A 1 261 ? 10.980 -16.195 -3.804 1.00 87.69 261 TYR A O 1
ATOM 2064 N N . ILE A 1 262 ? 12.832 -15.421 -2.794 1.00 86.88 262 ILE A N 1
ATOM 2065 C CA . ILE A 1 262 ? 13.586 -16.681 -2.887 1.00 86.88 262 ILE A CA 1
ATOM 2066 C C . ILE A 1 262 ? 12.861 -17.788 -2.112 1.00 86.88 262 ILE A C 1
ATOM 2068 O O . ILE A 1 262 ? 12.665 -18.885 -2.642 1.00 86.88 262 ILE A O 1
ATOM 2072 N N . ARG A 1 263 ? 12.395 -17.495 -0.891 1.00 84.81 263 ARG A N 1
ATOM 2073 C CA . ARG A 1 263 ? 11.633 -18.437 -0.058 1.00 84.81 263 ARG A CA 1
ATOM 2074 C C . ARG A 1 263 ? 10.360 -18.914 -0.758 1.00 84.81 263 ARG A C 1
ATOM 2076 O O . ARG A 1 263 ? 10.089 -20.113 -0.775 1.00 84.81 263 ARG A O 1
ATOM 2083 N N . LEU A 1 264 ? 9.581 -17.995 -1.329 1.00 81.00 264 LEU A N 1
ATOM 2084 C CA . LEU A 1 264 ? 8.344 -18.319 -2.044 1.00 81.00 264 LEU A CA 1
ATOM 2085 C C . LEU A 1 264 ? 8.623 -19.110 -3.323 1.00 81.00 264 LEU A C 1
ATOM 2087 O O . LEU A 1 264 ? 7.979 -20.133 -3.549 1.00 81.00 264 LEU A O 1
ATOM 2091 N N . LYS A 1 265 ? 9.618 -18.691 -4.113 1.00 80.25 265 LYS A N 1
ATOM 2092 C CA . LYS A 1 265 ? 10.055 -19.401 -5.319 1.00 80.25 265 LYS A CA 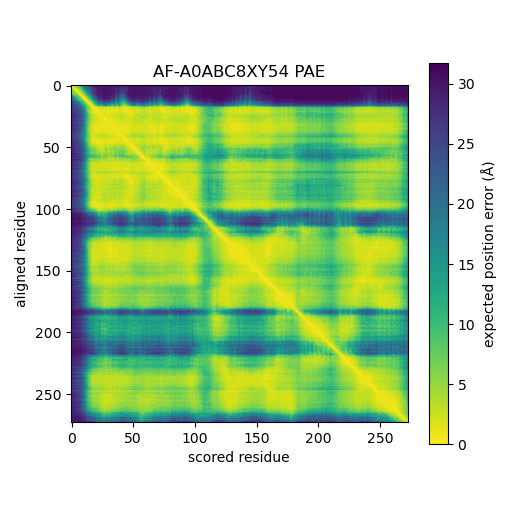1
ATOM 2093 C C . LYS A 1 265 ? 10.412 -20.852 -4.991 1.00 80.25 265 LYS A C 1
ATOM 2095 O O . LYS A 1 265 ? 9.882 -21.760 -5.622 1.00 80.25 265 LYS A O 1
ATOM 2100 N N . ASN A 1 266 ? 11.247 -21.076 -3.976 1.00 80.50 266 ASN A N 1
ATOM 2101 C CA . ASN A 1 266 ? 11.665 -22.419 -3.573 1.00 80.50 266 ASN A CA 1
ATOM 2102 C C . ASN A 1 266 ? 10.490 -23.284 -3.091 1.00 80.50 266 ASN A C 1
ATOM 2104 O O . ASN A 1 266 ? 10.463 -24.471 -3.390 1.00 80.50 266 ASN A O 1
ATOM 2108 N N . LYS A 1 267 ? 9.501 -22.706 -2.395 1.00 70.50 267 LYS A N 1
ATOM 2109 C CA . LYS A 1 267 ? 8.298 -23.443 -1.976 1.00 70.50 267 LYS A CA 1
ATOM 2110 C C . LYS A 1 267 ? 7.431 -23.877 -3.156 1.00 70.50 267 LYS A C 1
ATOM 2112 O O . LYS A 1 267 ? 7.009 -25.023 -3.171 1.00 70.50 267 LYS A O 1
ATOM 2117 N N . VAL A 1 268 ? 7.213 -23.015 -4.154 1.00 66.44 268 VAL A N 1
ATOM 2118 C CA . VAL A 1 268 ? 6.457 -23.385 -5.369 1.00 66.44 268 VAL A CA 1
ATOM 2119 C C . VAL A 1 268 ? 7.118 -24.571 -6.078 1.00 66.44 268 VAL A C 1
ATOM 2121 O O . VAL A 1 268 ? 6.444 -25.544 -6.390 1.00 66.44 268 VAL A O 1
ATOM 2124 N N 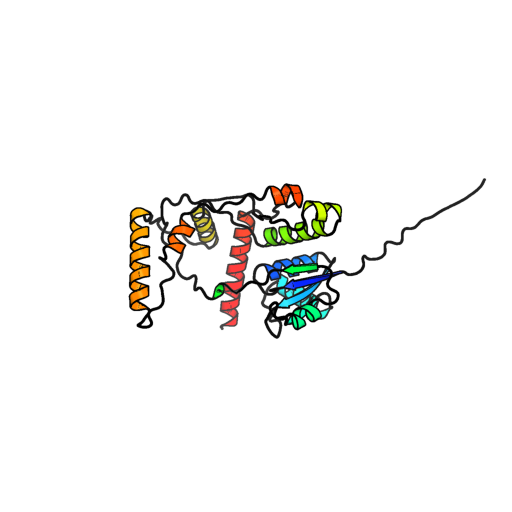. PHE A 1 269 ? 8.449 -24.550 -6.220 1.00 60.09 269 PHE A N 1
ATOM 2125 C CA . PHE A 1 269 ? 9.197 -25.667 -6.810 1.00 60.09 269 PHE A CA 1
ATOM 2126 C C . PHE A 1 269 ? 9.108 -26.984 -6.021 1.00 60.09 269 PHE A C 1
ATOM 2128 O O . PHE A 1 269 ? 9.352 -28.040 -6.601 1.00 60.09 269 PHE A O 1
ATOM 2135 N N . LEU A 1 270 ? 8.810 -26.939 -4.719 1.00 59.97 270 LEU A N 1
ATOM 2136 C CA . LEU A 1 270 ? 8.650 -28.132 -3.882 1.00 59.97 270 LEU A CA 1
ATOM 2137 C C . LEU A 1 270 ? 7.220 -28.683 -3.906 1.00 59.97 270 LEU A C 1
ATOM 2139 O O . LEU A 1 270 ? 7.056 -29.883 -3.743 1.00 59.97 270 LEU A O 1
ATOM 2143 N N . THR A 1 271 ? 6.206 -27.840 -4.113 1.00 58.06 271 THR A N 1
ATOM 2144 C CA . THR A 1 271 ? 4.795 -28.265 -4.192 1.00 58.06 271 THR A CA 1
ATOM 2145 C C . THR A 1 271 ? 4.415 -28.812 -5.577 1.00 58.06 271 THR A C 1
ATOM 2147 O O . THR A 1 271 ? 3.406 -29.494 -5.707 1.00 58.06 271 THR A O 1
ATOM 2150 N N . GLU A 1 272 ? 5.204 -28.516 -6.616 1.00 53.97 272 GLU A N 1
ATOM 2151 C CA . GLU A 1 272 ? 5.021 -29.022 -7.991 1.00 53.97 272 GLU A CA 1
ATOM 2152 C C . GLU A 1 272 ? 5.788 -30.335 -8.286 1.00 53.97 272 GLU A C 1
ATOM 2154 O O . GLU A 1 272 ? 5.836 -30.767 -9.439 1.00 53.97 272 GLU A O 1
ATOM 2159 N N . ARG A 1 273 ? 6.400 -30.969 -7.275 1.00 41.00 273 ARG A N 1
ATOM 2160 C CA . ARG A 1 273 ? 7.004 -32.314 -7.360 1.00 41.00 273 ARG A CA 1
ATOM 2161 C C . ARG A 1 273 ? 6.170 -33.329 -6.595 1.00 41.00 273 ARG A C 1
ATOM 2163 O O . ARG A 1 273 ? 6.126 -34.482 -7.073 1.00 41.00 273 ARG A O 1
#

InterPro domains:
  IPR002225 3-beta hydroxysteroid dehydrogenase/isomerase [PF01073] (21-104)
  IPR002225 3-beta hydroxysteroid dehydrogenase/isomerase [PF01073] (113-190)
  IPR036291 NAD(P)-binding domain superfamily [SSF51735] (20-263)
  IPR050177 Bifunctional lipid A modification and metabolic enzymes [PTHR43245] (115-263)

Organism: NCBI:txid240449